Protein 6K9D (pdb70)

Nearest PDB structures (foldseek):
  6k9d-assembly1_A  TM=1.005E+00  e=2.169E-47  Aspergillus fischeri
  6k98-assembly1_A  TM=1.002E+00  e=2.640E-45  Aspergillus fischeri
  4npr-assembly1_A  TM=9.518E-01  e=1.917E-26  Aspergillus niveus
  3vlb-assembly2_D  TM=9.394E-01  e=2.022E-26  Aspergillus aculeatus
  1h0b-assembly2_B  TM=8.494E-01  e=1.684E-17  Rhodothermus marinus

Radius of gyration: 16.16 Å; Cα contacts (8 Å, |Δi|>4): 634; chains: 1; bounding box: 42×35×38 Å

Structure (mmCIF, N/CA/C/O backbone):
data_6K9D
#
_entry.id   6K9D
#
_cell.length_a   88.631
_cell.length_b   88.631
_cell.length_c   123.411
_cell.angle_alpha   90.00
_cell.angle_beta   90.00
_cell.angle_gamma   90.00
#
_symmetry.space_group_name_H-M   'P 43 21 2'
#
loop_
_entity.id
_entity.type
_entity.pdbx_description
1 polymer 'GH12 beta-1, 4-endoglucanase'
2 water water
#
loop_
_atom_site.group_PDB
_atom_site.id
_atom_site.type_symbol
_atom_site.label_atom_id
_atom_site.label_alt_id
_atom_site.label_comp_id
_atom_site.label_asym_id
_atom_site.label_entity_id
_atom_site.label_seq_id
_atom_site.pdbx_PDB_ins_code
_atom_site.Cartn_x
_atom_site.Cartn_y
_atom_site.Cartn_z
_atom_site.occupancy
_atom_site.B_iso_or_equiv
_atom_site.auth_seq_id
_atom_site.auth_comp_id
_atom_site.auth_asym_id
_atom_site.auth_atom_id
_atom_site.pdbx_PDB_model_num
ATOM 1 N N . GLN A 1 1 ? 5.052 20.012 -9.936 1.00 56.87 1 GLN A N 1
ATOM 2 C CA . GLN A 1 1 ? 6.129 20.788 -10.548 1.00 69.44 1 GLN A CA 1
ATOM 3 C C . GLN A 1 1 ? 7.377 20.783 -9.648 1.00 65.29 1 GLN A C 1
ATOM 4 O O . GLN A 1 1 ? 7.294 20.382 -8.462 1.00 34.08 1 GLN A O 1
ATOM 10 N N . THR A 1 2 ? 8.507 21.203 -10.249 1.00 61.71 2 THR A N 1
ATOM 11 C CA . THR A 1 2 ? 9.822 21.350 -9.619 1.00 51.64 2 THR A CA 1
ATOM 12 C C . THR A 1 2 ? 10.225 22.824 -9.636 1.00 53.39 2 THR A C 1
ATOM 13 O O . THR A 1 2 ? 10.340 23.428 -10.707 1.00 45.02 2 THR A O 1
ATOM 17 N N . LEU A 1 3 ? 10.478 23.389 -8.459 1.00 30.22 3 LEU A N 1
ATOM 18 C CA . LEU A 1 3 ? 10.526 24.835 -8.276 1.00 27.76 3 LEU A CA 1
ATOM 19 C C . LEU A 1 3 ? 11.858 25.235 -7.650 1.00 28.19 3 LEU A C 1
ATOM 20 O O . LEU A 1 3 ? 11.950 25.351 -6.427 1.00 24.91 3 LEU A O 1
ATOM 25 N N . CYS A 1 4 ? 12.890 25.465 -8.471 1.00 28.17 4 CYS A N 1
ATOM 26 C CA . CYS A 1 4 ? 14.184 25.862 -7.928 1.00 25.82 4 CYS A CA 1
ATOM 27 C C . CYS A 1 4 ? 14.492 27.341 -8.122 1.00 24.62 4 CYS A C 1
ATOM 28 O O . CYS A 1 4 ? 15.395 27.860 -7.459 1.00 25.74 4 CYS A O 1
ATOM 31 N N . ASP A 1 5 ? 13.765 28.038 -8.981 1.00 25.53 5 ASP A N 1
ATOM 32 C CA . ASP A 1 5 ? 14.060 29.448 -9.181 1.00 24.41 5 ASP A CA 1
ATOM 33 C C . ASP A 1 5 ? 13.533 30.301 -8.022 1.00 24.45 5 ASP A C 1
ATOM 34 O O . ASP A 1 5 ? 12.677 29.874 -7.241 1.00 21.50 5 ASP A O 1
ATOM 39 N N . GLN A 1 6 ? 14.058 31.534 -7.933 1.00 21.69 6 GLN A N 1
ATOM 40 C CA . GLN A 1 6 ? 13.862 32.374 -6.749 1.00 20.87 6 GLN A CA 1
ATOM 41 C C . GLN A 1 6 ? 12.383 32.576 -6.421 1.00 20.44 6 GLN A C 1
ATOM 42 O O . GLN A 1 6 ? 11.989 32.515 -5.246 1.00 21.08 6 GLN A O 1
ATOM 48 N N . TYR A 1 7 ? 11.554 32.843 -7.431 1.00 21.65 7 TYR A N 1
ATOM 49 C CA . TYR A 1 7 ? 10.130 33.092 -7.206 1.00 21.28 7 TYR A CA 1
ATOM 50 C C . TYR A 1 7 ? 9.254 32.082 -7.945 1.00 20.98 7 TYR A C 1
ATOM 51 O O . TYR A 1 7 ? 8.124 32.386 -8.337 1.00 22.49 7 TYR A O 1
ATOM 60 N N . ALA A 1 8 ? 9.742 30.853 -8.094 1.00 22.87 8 ALA A N 1
ATOM 61 C CA . ALA A 1 8 ? 8.983 29.814 -8.773 1.00 22.03 8 ALA A CA 1
ATOM 62 C C . ALA A 1 8 ? 7.708 29.466 -7.999 1.00 23.38 8 ALA A C 1
ATOM 63 O O . ALA A 1 8 ? 7.667 29.508 -6.764 1.00 22.79 8 ALA A O 1
ATOM 65 N N . THR A 1 9 ? 6.664 29.103 -8.741 1.00 22.10 9 THR A N 1
ATOM 66 C CA . THR A 1 9 ? 5.369 28.801 -8.148 1.00 22.41 9 THR A CA 1
ATOM 67 C C . THR A 1 9 ? 4.656 27.737 -8.968 1.00 26.83 9 THR A C 1
ATOM 68 O O . THR A 1 9 ? 4.917 27.569 -10.166 1.00 26.52 9 THR A O 1
ATOM 72 N N . TYR A 1 10 ? 3.768 27.003 -8.296 1.00 23.44 10 TYR A N 1
ATOM 73 C CA . TYR A 1 10 ? 2.849 26.069 -8.936 1.00 25.87 10 TYR A CA 1
ATOM 74 C C . TYR A 1 10 ? 1.495 26.190 -8.258 1.00 28.81 10 TYR A C 1
ATOM 75 O O . TYR A 1 10 ? 1.413 26.150 -7.028 1.00 26.73 10 TYR A O 1
ATOM 84 N N . SER A 1 11 ? 0.431 26.325 -9.046 1.00 28.06 11 SER A N 1
ATOM 85 C CA . SER A 1 11 ? -0.911 26.386 -8.486 1.00 31.04 11 SER A CA 1
ATOM 86 C C . SER A 1 11 ? -1.818 25.397 -9.195 1.00 37.68 11 SER A C 1
ATOM 87 O O . SER A 1 11 ? -1.682 25.154 -10.396 1.00 35.25 11 SER A O 1
ATOM 90 N N . ASN A 1 12 ? -2.748 24.823 -8.434 1.00 39.42 12 ASN A N 1
ATOM 91 C CA . ASN A 1 12 ? -3.777 23.961 -9.017 1.00 44.56 12 ASN A CA 1
ATOM 92 C C . ASN A 1 12 ? -5.035 24.141 -8.169 1.00 47.60 12 ASN A C 1
ATOM 93 O O . ASN A 1 12 ? -5.232 23.441 -7.174 1.00 54.79 12 ASN A O 1
ATOM 98 N N . GLY A 1 13 ? -5.864 25.095 -8.568 1.00 47.50 13 GLY A N 1
ATOM 99 C CA . GLY A 1 13 ? -7.101 25.358 -7.866 1.00 51.82 13 GLY A CA 1
ATOM 100 C C . GLY A 1 13 ? -6.917 26.062 -6.537 1.00 38.82 13 GLY A C 1
ATOM 101 O O . GLY A 1 13 ? -6.440 27.199 -6.478 1.00 47.94 13 GLY A O 1
ATOM 102 N N . ARG A 1 14 ? -7.268 25.358 -5.460 1.00 37.58 14 ARG A N 1
ATOM 103 C CA . ARG A 1 14 ? -7.407 25.956 -4.140 1.00 35.62 14 ARG A CA 1
ATOM 104 C C . ARG A 1 14 ? -6.071 26.272 -3.470 1.00 34.97 14 ARG A C 1
ATOM 105 O O . ARG A 1 14 ? -5.997 27.189 -2.643 1.00 33.41 14 ARG A O 1
ATOM 113 N N . TYR A 1 15 ? -5.029 25.516 -3.780 1.00 26.40 15 TYR A N 1
ATOM 114 C CA . TYR A 1 15 ? -3.738 25.640 -3.121 1.00 23.87 15 TYR A CA 1
ATOM 115 C C . TYR A 1 15 ? -2.672 26.062 -4.122 1.00 26.96 15 TYR A C 1
ATOM 116 O O . TYR A 1 15 ? -2.743 25.729 -5.313 1.00 26.36 15 TYR A O 1
ATOM 125 N N . THR A 1 16 ? -1.683 26.804 -3.622 1.00 20.83 16 THR A N 1
ATOM 126 C CA . THR A 1 16 ? -0.525 27.248 -4.393 1.00 18.94 16 THR A CA 1
ATOM 127 C C . THR A 1 16 ? 0.725 26.944 -3.578 1.00 22.47 16 THR A C 1
ATOM 128 O O . THR A 1 16 ? 0.697 27.053 -2.351 1.00 22.53 16 THR A O 1
ATOM 132 N N . VAL A 1 17 ? 1.815 26.561 -4.251 1.00 20.17 17 VAL A N 1
ATOM 133 C CA . VAL A 1 17 ? 3.102 26.335 -3.592 1.00 19.32 17 VAL A CA 1
ATOM 134 C C . VAL A 1 17 ? 4.134 27.289 -4.194 1.00 21.96 17 VAL A C 1
ATOM 135 O O . VAL A 1 17 ? 4.124 27.550 -5.406 1.00 21.83 17 VAL A O 1
ATOM 139 N N . TYR A 1 18 ? 5.015 27.824 -3.338 1.00 19.21 18 TYR A N 1
ATOM 140 C CA . TYR A 1 18 ? 6.032 28.792 -3.729 1.00 18.93 18 TYR A CA 1
ATOM 141 C C . TYR A 1 18 ? 7.407 28.385 -3.225 1.00 20.52 18 TYR A C 1
ATOM 142 O O . TYR A 1 18 ? 7.537 27.885 -2.102 1.00 19.48 18 TYR A O 1
ATOM 151 N N . ASN A 1 19 ? 8.445 28.651 -4.034 1.00 19.76 19 ASN A N 1
ATOM 152 C CA . ASN A 1 19 ? 9.820 28.542 -3.539 1.00 18.87 19 ASN A CA 1
ATOM 153 C C . ASN A 1 19 ? 10.203 29.778 -2.716 1.00 20.47 19 ASN A C 1
ATOM 154 O O . ASN A 1 19 ? 10.738 29.646 -1.610 1.00 19.91 19 ASN A O 1
ATOM 159 N N . ASN A 1 20 ? 9.931 30.985 -3.237 1.00 19.86 20 ASN A N 1
ATOM 160 C CA . ASN A 1 20 ? 9.907 32.231 -2.454 1.00 18.93 20 ASN A CA 1
ATOM 161 C C . ASN A 1 20 ? 11.228 32.485 -1.718 1.00 17.78 20 ASN A C 1
ATOM 162 O O . ASN A 1 20 ? 11.267 32.668 -0.496 1.00 19.10 20 ASN A O 1
ATOM 167 N N . LEU A 1 21 ? 12.324 32.516 -2.481 1.00 17.82 21 LEU A N 1
ATOM 168 C CA . LEU A 1 21 ? 13.641 32.769 -1.884 1.00 19.56 21 LEU A CA 1
ATOM 169 C C . LEU A 1 21 ? 13.890 34.277 -1.765 1.00 21.18 21 LEU A C 1
ATOM 170 O O . LEU A 1 21 ? 14.844 34.841 -2.316 1.00 21.81 21 LEU A O 1
ATOM 175 N N . TRP A 1 22 ? 13.007 34.939 -1.013 1.00 19.25 22 TRP A N 1
ATOM 176 C CA . TRP A 1 22 ? 13.019 36.401 -0.989 1.00 22.02 22 TRP A CA 1
ATOM 177 C C . TRP A 1 22 ? 14.264 36.978 -0.331 1.00 24.19 22 TRP A C 1
ATOM 178 O O . TRP A 1 22 ? 14.616 38.131 -0.612 1.00 24.12 22 TRP A O 1
ATOM 189 N N . GLY A 1 23 ? 14.921 36.225 0.544 1.00 21.66 23 GLY A N 1
ATOM 190 C CA . GLY A 1 23 ? 16.057 36.740 1.282 1.00 22.05 23 GLY A CA 1
ATOM 191 C C . GLY A 1 23 ? 17.386 36.139 0.856 1.00 19.95 23 GLY A C 1
ATOM 192 O O . GLY A 1 23 ? 18.353 36.176 1.626 1.00 23.57 23 GLY A O 1
ATOM 193 N N . LYS A 1 24 ? 17.456 35.581 -0.350 1.00 21.94 24 LYS A N 1
ATOM 194 C CA . LYS A 1 24 ? 18.673 34.864 -0.735 1.00 23.70 24 LYS A CA 1
ATOM 195 C C . LYS A 1 24 ? 19.882 35.791 -0.791 1.00 26.07 24 LYS A C 1
ATOM 196 O O . LYS A 1 24 ? 21.012 35.347 -0.557 1.00 26.95 24 LYS A O 1
ATOM 202 N N . SER A 1 25 ? 19.666 37.084 -1.043 1.00 24.27 25 SER A N 1
ATOM 203 C CA . SER A 1 25 ? 20.784 38.022 -1.096 1.00 28.82 25 SER A CA 1
ATOM 204 C C . SER A 1 25 ? 21.439 38.251 0.258 1.00 31.02 25 SER A C 1
ATOM 205 O O . SER A 1 25 ? 22.532 38.824 0.304 1.00 30.97 25 SER A O 1
ATOM 208 N N A SER A 1 26 ? 20.804 37.826 1.353 0.64 24.95 26 SER A N 1
ATOM 209 N N B SER A 1 26 ? 20.819 37.832 1.358 0.36 25.05 26 SER A N 1
ATOM 210 C CA A SER A 1 26 ? 21.371 37.986 2.683 0.64 27.44 26 SER A CA 1
ATOM 211 C CA B SER A 1 26 ? 21.413 38.027 2.673 0.36 27.47 26 SER A CA 1
ATOM 212 C C A SER A 1 26 ? 22.474 36.982 2.988 0.64 28.11 26 SER A C 1
ATOM 213 C C B SER A 1 26 ? 22.375 36.911 3.065 0.36 28.19 26 SER A C 1
ATOM 214 O O A SER A 1 26 ? 23.176 37.143 3.992 0.64 30.32 26 SER A O 1
ATOM 215 O O B SER A 1 26 ? 22.876 36.912 4.195 0.36 29.46 26 SER A O 1
ATOM 220 N N . GLY A 1 27 ? 22.640 35.961 2.174 1.00 26.14 27 GLY A N 1
ATOM 221 C CA . GLY A 1 27 ? 23.600 34.912 2.462 1.00 27.31 27 GLY A CA 1
ATOM 222 C C . GLY A 1 27 ? 24.002 34.172 1.207 1.00 27.05 27 GLY A C 1
ATOM 223 O O . GLY A 1 27 ? 24.007 34.740 0.108 1.00 29.01 27 GLY A O 1
ATOM 224 N N . SER A 1 28 ? 24.345 32.893 1.369 1.00 27.36 28 SER A N 1
ATOM 225 C CA . SER A 1 28 ? 24.753 32.022 0.275 1.00 24.92 28 SER A CA 1
ATOM 226 C C . SER A 1 28 ? 24.065 30.681 0.441 1.00 24.12 28 SER A C 1
ATOM 227 O O . SER A 1 28 ? 24.016 30.138 1.547 1.00 24.57 28 SER A O 1
ATOM 230 N N . GLY A 1 29 ? 23.549 30.141 -0.650 1.00 24.80 29 GLY A N 1
ATOM 231 C CA . GLY A 1 29 ? 22.919 28.840 -0.587 1.00 25.07 29 GLY A CA 1
ATOM 232 C C . GLY A 1 29 ? 21.963 28.657 -1.746 1.00 23.60 29 GLY A C 1
ATOM 233 O O . GLY A 1 29 ? 21.981 29.414 -2.721 1.00 25.38 29 GLY A O 1
ATOM 234 N N A SER A 1 30 ? 21.116 27.641 -1.608 0.53 21.50 30 SER A N 1
ATOM 235 N N B SER A 1 30 ? 21.142 27.615 -1.625 0.47 21.53 30 SER A N 1
ATOM 236 C CA A SER A 1 30 ? 20.176 27.305 -2.665 0.53 20.23 30 SER A CA 1
ATOM 237 C CA B SER A 1 30 ? 20.217 27.237 -2.684 0.47 20.25 30 SER A CA 1
ATOM 238 C C A SER A 1 30 ? 19.066 26.451 -2.080 0.53 20.09 30 SER A C 1
ATOM 239 C C B SER A 1 30 ? 19.059 26.469 -2.065 0.47 20.10 30 SER A C 1
ATOM 240 O O A SER A 1 30 ? 19.212 25.853 -1.011 0.53 19.45 30 SER A O 1
ATOM 241 O O B SER A 1 30 ? 19.161 25.956 -0.947 0.47 19.43 30 SER A O 1
ATOM 246 N N . GLN A 1 31 ? 17.959 26.386 -2.812 1.00 19.71 31 GLN A N 1
ATOM 247 C CA . GLN A 1 31 ? 16.753 25.763 -2.288 1.00 17.23 31 GLN A CA 1
ATOM 248 C C . GLN A 1 31 ? 15.816 25.411 -3.431 1.00 17.74 31 GLN A C 1
ATOM 249 O O . GLN A 1 31 ? 15.640 26.202 -4.363 1.00 20.47 31 GLN A O 1
ATOM 255 N N . CYS A 1 32 ? 15.231 24.208 -3.357 1.00 18.53 32 CYS A N 1
ATOM 256 C CA . CYS A 1 32 ? 14.302 23.699 -4.358 1.00 20.21 32 CYS A CA 1
ATOM 257 C C . CYS A 1 32 ? 13.050 23.199 -3.661 1.00 20.73 32 CYS A C 1
ATOM 258 O O . CYS A 1 32 ? 13.137 22.526 -2.630 1.00 20.77 32 CYS A O 1
ATOM 261 N N . THR A 1 33 ? 11.895 23.501 -4.240 1.00 19.36 33 THR A N 1
ATOM 262 C CA . THR A 1 33 ? 10.614 23.100 -3.676 1.00 20.37 33 THR A CA 1
ATOM 263 C C . THR A 1 33 ? 9.888 22.203 -4.679 1.00 21.71 33 THR A C 1
ATOM 264 O O . THR A 1 33 ? 10.087 22.318 -5.892 1.00 22.47 33 THR A O 1
ATOM 268 N N . TYR A 1 34 ? 9.092 21.267 -4.158 1.00 20.66 34 TYR A N 1
ATOM 269 C CA . TYR A 1 34 ? 8.447 20.220 -4.941 1.00 20.89 34 TYR A CA 1
ATOM 270 C C . TYR A 1 34 ? 7.007 20.042 -4.485 1.00 21.74 34 TYR A C 1
ATOM 271 O O . TYR A 1 34 ? 6.740 20.002 -3.283 1.00 21.70 34 TYR A O 1
ATOM 280 N N . VAL A 1 35 ? 6.086 19.894 -5.436 1.00 23.39 35 VAL A N 1
ATOM 281 C CA . VAL A 1 35 ? 4.698 19.557 -5.125 1.00 21.10 35 VAL A CA 1
ATOM 282 C C . VAL A 1 35 ? 4.526 18.053 -5.269 1.00 28.16 35 VAL A C 1
ATOM 283 O O . VAL A 1 35 ? 4.831 17.482 -6.323 1.00 28.60 35 VAL A O 1
ATOM 287 N N . ASP A 1 36 ? 4.046 17.404 -4.214 1.00 23.85 36 ASP A N 1
ATOM 288 C CA . ASP A 1 36 ? 3.874 15.957 -4.226 1.00 24.92 36 ASP A CA 1
ATOM 289 C C . ASP A 1 36 ? 2.462 15.534 -4.600 1.00 33.34 36 ASP A C 1
ATOM 290 O O . ASP A 1 36 ? 2.286 14.566 -5.346 1.00 34.01 36 ASP A O 1
ATOM 295 N N . SER A 1 37 ? 1.455 16.248 -4.112 1.00 28.64 37 SER A N 1
ATOM 296 C CA . SER A 1 37 ? 0.074 15.990 -4.481 1.00 28.90 37 SER A CA 1
ATOM 297 C C . SER A 1 37 ? -0.731 17.224 -4.122 1.00 29.76 37 SER A C 1
ATOM 298 O O . SER A 1 37 ? -0.404 17.947 -3.175 1.00 27.59 37 SER A O 1
ATOM 301 N N . ILE A 1 38 ? -1.777 17.472 -4.894 1.00 28.00 38 ILE A N 1
ATOM 302 C CA . ILE A 1 38 ? -2.551 18.686 -4.710 1.00 26.98 38 ILE A CA 1
ATOM 303 C C . ILE A 1 38 ? -3.978 18.397 -5.143 1.00 36.46 38 ILE A C 1
ATOM 304 O O . ILE A 1 38 ? -4.210 17.769 -6.181 1.00 35.12 38 ILE A O 1
ATOM 309 N N . SER A 1 39 ? -4.931 18.791 -4.313 1.00 31.74 39 SER A N 1
ATOM 310 C CA . SER A 1 39 ? -6.337 18.586 -4.626 1.00 39.04 39 SER A CA 1
ATOM 311 C C . SER A 1 39 ? -7.146 19.609 -3.846 1.00 45.02 39 SER A C 1
ATOM 312 O O . SER A 1 39 ? -6.599 20.467 -3.147 1.00 34.46 39 SER A O 1
ATOM 315 N N . ASN A 1 40 ? -8.464 19.518 -3.974 1.00 44.60 40 ASN A N 1
ATOM 316 C CA . ASN A 1 40 ? -9.312 20.416 -3.210 1.00 43.03 40 ASN A CA 1
ATOM 317 C C . ASN A 1 40 ? -9.256 20.123 -1.716 1.00 35.54 40 ASN A C 1
ATOM 318 O O . ASN A 1 40 ? -9.534 21.019 -0.913 1.00 39.45 40 ASN A O 1
ATOM 323 N N . SER A 1 41 ? -8.890 18.902 -1.325 1.00 33.88 41 SER A N 1
ATOM 324 C CA . SER A 1 41 ? -8.872 18.497 0.074 1.00 39.81 41 SER A CA 1
ATOM 325 C C . SER A 1 41 ? -7.556 18.791 0.791 1.00 45.57 41 SER A C 1
ATOM 326 O O . SER A 1 41 ? -7.477 18.580 2.003 1.00 47.01 41 SER A O 1
ATOM 329 N N . GLY A 1 42 ? -6.526 19.248 0.096 1.00 32.68 42 GLY A N 1
ATOM 330 C CA . GLY A 1 42 ? -5.261 19.499 0.759 1.00 28.42 42 GLY A CA 1
ATOM 331 C C . GLY A 1 42 ? -4.108 19.448 -0.221 1.00 31.12 42 GLY A C 1
ATOM 332 O O . GLY A 1 42 ? -4.271 19.145 -1.402 1.00 30.05 42 GLY A O 1
ATOM 333 N N . VAL A 1 43 ? -2.926 19.758 0.300 1.00 23.64 43 VAL A N 1
ATOM 334 C CA . VAL A 1 43 ? -1.721 19.794 -0.519 1.00 22.24 43 VAL A CA 1
ATOM 335 C C . VAL A 1 43 ? -0.589 19.131 0.250 1.00 23.53 43 VAL A C 1
ATOM 336 O O . VAL A 1 43 ? -0.504 19.243 1.481 1.00 23.34 43 VAL A O 1
ATOM 340 N N . ALA A 1 44 ? 0.257 18.407 -0.478 1.00 22.58 44 ALA A N 1
ATOM 341 C CA . ALA A 1 44 ? 1.460 17.785 0.054 1.00 20.51 44 ALA A CA 1
ATOM 342 C C . ALA A 1 44 ? 2.642 18.278 -0.770 1.00 22.41 44 ALA A C 1
ATOM 343 O O . ALA A 1 44 ? 2.569 18.313 -2.003 1.00 23.29 44 ALA A O 1
ATOM 345 N N . TRP A 1 45 ? 3.717 18.671 -0.094 1.00 21.26 45 TRP A N 1
ATOM 346 C CA . TRP A 1 45 ? 4.844 19.287 -0.779 1.00 20.75 45 TRP A CA 1
ATOM 347 C C . TRP A 1 45 ? 6.078 19.131 0.095 1.00 20.85 45 TRP A C 1
ATOM 348 O O . TRP A 1 45 ? 5.987 18.745 1.261 1.00 20.84 45 TRP A O 1
ATOM 359 N N . HIS A 1 46 ? 7.245 19.413 -0.484 1.00 20.39 46 HIS A N 1
ATOM 360 C CA . HIS A 1 46 ? 8.457 19.423 0.325 1.00 19.04 46 HIS A CA 1
ATOM 361 C C . HIS A 1 46 ? 9.447 20.430 -0.245 1.00 18.83 46 HIS A C 1
ATOM 362 O O . HIS A 1 46 ? 9.341 20.852 -1.398 1.00 21.32 46 HIS A O 1
ATOM 369 N N . THR A 1 47 ? 10.393 20.853 0.598 1.00 17.74 47 THR A N 1
ATOM 370 C CA . THR A 1 47 ? 11.419 21.790 0.162 1.00 19.61 47 THR A CA 1
ATOM 371 C C . THR A 1 47 ? 12.756 21.401 0.784 1.00 18.76 47 THR A C 1
ATOM 372 O O . THR A 1 47 ? 12.807 20.954 1.932 1.00 19.76 47 THR A O 1
ATOM 376 N N . THR A 1 48 ? 13.833 21.574 0.019 1.00 18.78 48 THR A N 1
ATOM 377 C CA . THR A 1 48 ? 15.178 21.173 0.422 1.00 18.41 48 THR A CA 1
ATOM 378 C C . THR A 1 48 ? 16.106 22.371 0.299 1.00 17.18 48 THR A C 1
ATOM 379 O O . THR A 1 48 ? 16.074 23.065 -0.724 1.00 19.17 48 THR A O 1
ATOM 383 N N . TRP A 1 49 ? 16.927 22.623 1.323 1.00 18.56 49 TRP A N 1
ATOM 384 C CA . TRP A 1 49 ? 17.736 23.837 1.308 1.00 17.92 49 TRP A CA 1
ATOM 385 C C . TRP A 1 49 ? 19.065 23.664 2.029 1.00 18.36 49 TRP A C 1
ATOM 386 O O . TRP A 1 49 ? 19.217 22.813 2.907 1.00 18.75 49 TRP A O 1
ATOM 397 N N . THR A 1 50 ? 20.027 24.491 1.621 1.00 18.84 50 THR A N 1
ATOM 398 C CA A THR A 1 50 ? 21.252 24.738 2.370 0.61 21.26 50 THR A CA 1
ATOM 399 C CA B THR A 1 50 ? 21.263 24.742 2.356 0.39 21.27 50 THR A CA 1
ATOM 400 C C . THR A 1 50 ? 21.491 26.241 2.361 1.00 20.37 50 THR A C 1
ATOM 401 O O . THR A 1 50 ? 21.450 26.867 1.298 1.00 21.37 50 THR A O 1
ATOM 408 N N . TRP A 1 51 ? 21.742 26.815 3.538 1.00 20.64 51 TRP A N 1
ATOM 409 C CA . TRP A 1 51 ? 21.967 28.250 3.644 1.00 20.59 51 TRP A CA 1
ATOM 410 C C . TRP A 1 51 ? 23.105 28.546 4.614 1.00 21.31 51 TRP A C 1
ATOM 411 O O . TRP A 1 51 ? 23.290 27.850 5.619 1.00 22.09 51 TRP A O 1
ATOM 422 N N . SER A 1 52 ? 23.859 29.602 4.307 1.00 23.03 52 SER A N 1
ATOM 423 C CA A SER A 1 52 ? 24.905 30.081 5.201 0.55 22.86 52 SER A CA 1
ATOM 424 C CA B SER A 1 52 ? 24.941 30.078 5.162 0.45 22.92 52 SER A CA 1
ATOM 425 C C . SER A 1 52 ? 24.981 31.598 5.107 1.00 22.83 52 SER A C 1
ATOM 426 O O . SER A 1 52 ? 24.424 32.216 4.197 1.00 24.30 52 SER A O 1
ATOM 431 N N . GLY A 1 53 ? 25.666 32.197 6.081 1.00 24.53 53 GLY A N 1
ATOM 432 C CA . GLY A 1 53 ? 25.830 33.637 6.121 1.00 27.92 53 GLY A CA 1
ATOM 433 C C . GLY A 1 53 ? 24.598 34.362 6.638 1.00 27.13 53 GLY A C 1
ATOM 434 O O . GLY A 1 53 ? 23.540 33.774 6.878 1.00 26.85 53 GLY A O 1
ATOM 435 N N . GLY A 1 54 ? 24.747 35.683 6.802 1.00 28.63 54 GLY A N 1
ATOM 436 C CA . GLY A 1 54 ? 23.683 36.534 7.315 1.00 29.02 54 GLY A CA 1
ATOM 437 C C . GLY A 1 54 ? 22.898 35.861 8.423 1.00 29.25 54 GLY A C 1
ATOM 438 O O . GLY A 1 54 ? 21.691 35.638 8.287 1.00 27.55 54 GLY A O 1
ATOM 439 N N . ASP A 1 55 ? 23.588 35.534 9.521 1.00 26.87 55 ASP A N 1
ATOM 440 C CA . ASP A 1 55 ? 23.104 34.527 10.463 1.00 27.93 55 ASP A CA 1
ATOM 441 C C . ASP A 1 55 ? 21.722 34.835 11.030 1.00 25.85 55 ASP A C 1
ATOM 442 O O . ASP A 1 55 ? 20.967 33.903 11.329 1.00 27.97 55 ASP A O 1
ATOM 447 N N . ASN A 1 56 ? 21.375 36.110 11.216 1.00 26.81 56 ASN A N 1
ATOM 448 C CA . ASN A 1 56 ? 20.098 36.466 11.829 1.00 28.91 56 ASN A CA 1
ATOM 449 C C . ASN A 1 56 ? 19.060 36.932 10.811 1.00 25.05 56 ASN A C 1
ATOM 450 O O . ASN A 1 56 ? 18.050 37.531 11.196 1.00 27.71 56 ASN A O 1
ATOM 455 N N A GLN A 1 57 ? 19.273 36.657 9.524 0.49 23.71 57 GLN A N 1
ATOM 456 N N B GLN A 1 57 ? 19.295 36.674 9.531 0.51 23.70 57 GLN A N 1
ATOM 457 C CA A GLN A 1 57 ? 18.370 37.083 8.459 0.49 24.81 57 GLN A CA 1
ATOM 458 C CA B GLN A 1 57 ? 18.385 37.047 8.460 0.51 24.83 57 GLN A CA 1
ATOM 459 C C A GLN A 1 57 ? 17.728 35.873 7.790 0.49 23.32 57 GLN A C 1
ATOM 460 C C B GLN A 1 57 ? 17.707 35.797 7.918 0.51 23.20 57 GLN A C 1
ATOM 461 O O A GLN A 1 57 ? 18.432 3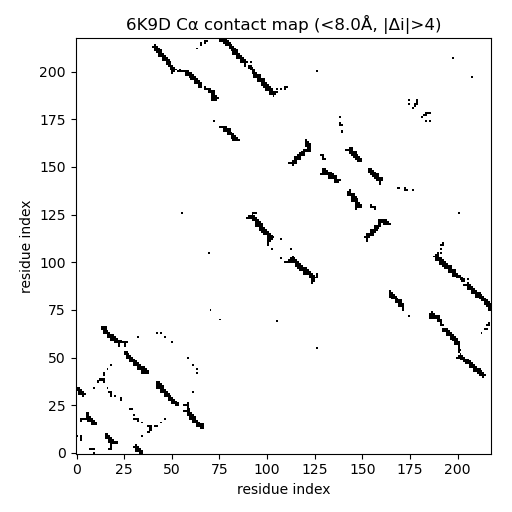4.960 7.345 0.49 24.02 57 GLN A O 1
ATOM 462 O O B GLN A 1 57 ? 18.358 34.767 7.723 0.51 24.19 57 GLN A O 1
ATOM 473 N N . VAL A 1 58 ? 16.395 35.889 7.690 1.00 21.55 58 VAL A N 1
ATOM 474 C CA . VAL A 1 58 ? 15.679 34.808 7.018 1.00 21.45 58 VAL A CA 1
ATOM 475 C C . VAL A 1 58 ? 16.054 34.793 5.541 1.00 20.97 58 VAL A C 1
ATOM 476 O O . VAL A 1 58 ? 16.089 35.837 4.881 1.00 23.04 58 VAL A O 1
ATOM 480 N N . LYS A 1 59 ? 16.311 33.603 5.000 1.00 20.06 59 LYS A N 1
ATOM 481 C CA . LYS A 1 59 ? 16.727 33.499 3.603 1.00 19.77 59 LYS A CA 1
ATOM 482 C C . LYS A 1 59 ? 15.568 33.284 2.637 1.00 19.65 59 LYS A C 1
ATOM 483 O O . LYS A 1 59 ? 15.685 33.621 1.453 1.00 19.95 59 LYS A O 1
ATOM 489 N N . SER A 1 60 ? 14.459 32.720 3.111 1.00 19.03 60 SER A N 1
ATOM 490 C CA . SER A 1 60 ? 13.392 32.288 2.221 1.00 17.60 60 SER A CA 1
ATOM 491 C C . SER A 1 60 ? 12.182 31.951 3.069 1.00 17.89 60 SER A C 1
ATOM 492 O O . SER A 1 60 ? 12.284 31.806 4.290 1.00 18.58 60 SER A O 1
ATOM 495 N N . TYR A 1 61 ? 11.045 31.744 2.388 1.00 17.99 61 TYR A N 1
ATOM 496 C CA . TYR A 1 61 ? 9.869 31.185 3.043 1.00 17.46 61 TYR A CA 1
ATOM 497 C C . TYR A 1 61 ? 9.101 30.393 1.986 1.00 17.46 61 TYR A C 1
ATOM 498 O O . TYR A 1 61 ? 8.039 30.787 1.492 1.00 18.66 61 TYR A O 1
ATOM 507 N N . ALA A 1 62 ? 9.662 29.246 1.602 1.00 18.16 62 ALA A N 1
ATOM 508 C CA . ALA A 1 62 ? 8.916 28.311 0.773 1.00 17.13 62 ALA A CA 1
ATOM 509 C C . ALA A 1 62 ? 7.658 27.897 1.529 1.00 17.07 62 ALA A C 1
ATOM 510 O O . ALA A 1 62 ? 7.692 27.694 2.747 1.00 18.35 62 ALA A O 1
ATOM 512 N N . ASN A 1 63 ? 6.529 27.828 0.818 1.00 17.55 63 ASN A N 1
ATOM 513 C CA . ASN A 1 63 ? 5.261 27.710 1.522 1.00 15.74 63 ASN A CA 1
ATOM 514 C C . ASN A 1 63 ? 4.167 27.192 0.605 1.00 18.70 63 ASN A C 1
ATOM 515 O O . ASN A 1 63 ? 4.252 27.289 -0.627 1.00 19.73 63 ASN A O 1
ATOM 520 N N . SER A 1 64 ? 3.117 26.675 1.238 1.00 17.98 64 SER A N 1
ATOM 521 C CA . SER A 1 64 ? 1.842 26.481 0.576 1.00 19.94 64 SER A CA 1
ATOM 522 C C . SER A 1 64 ? 0.879 27.563 1.043 1.00 19.53 64 SER A C 1
ATOM 523 O O . SER A 1 64 ? 0.949 28.035 2.185 1.00 19.61 64 SER A O 1
ATOM 526 N N . GLN A 1 65 ? -0.030 27.943 0.161 1.00 20.01 65 GLN A N 1
ATOM 527 C CA . GLN A 1 65 ? -0.947 29.049 0.387 1.00 17.94 65 GLN A CA 1
ATOM 528 C C . GLN A 1 65 ? -2.348 28.596 0.011 1.00 23.30 65 GLN A C 1
ATOM 529 O O . GLN A 1 65 ? -2.517 27.852 -0.959 1.00 22.49 65 GLN A O 1
ATOM 535 N N . VAL A 1 66 ? -3.349 29.040 0.762 1.00 23.00 66 VAL A N 1
ATOM 536 C CA . VAL A 1 66 ? -4.736 28.693 0.463 1.00 24.23 66 VAL A CA 1
ATOM 537 C C . VAL A 1 66 ? -5.429 29.906 -0.14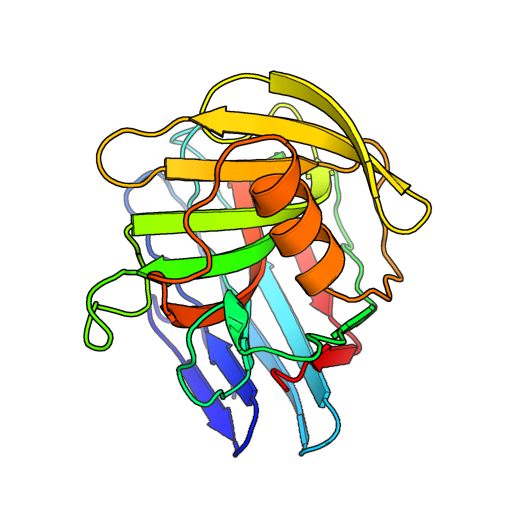5 1.00 22.79 66 VAL A C 1
ATOM 538 O O . VAL A 1 66 ? -5.201 31.048 0.275 1.00 23.91 66 VAL A O 1
ATOM 542 N N . SER A 1 67 ? -6.249 29.663 -1.164 1.00 25.19 67 SER A N 1
ATOM 543 C CA . SER A 1 67 ? -7.043 30.734 -1.743 1.00 29.25 67 SER A CA 1
ATOM 544 C C . SER A 1 67 ? -8.128 31.156 -0.755 1.00 26.52 67 SER A C 1
ATOM 545 O O . SER A 1 67 ? -8.646 30.345 0.014 1.00 30.90 67 SER A O 1
ATOM 548 N N . LEU A 1 68 ? -8.448 32.444 -0.747 1.00 28.88 68 LEU A N 1
ATOM 549 C CA . LEU A 1 68 ? -9.423 32.931 0.216 1.00 30.60 68 LEU A CA 1
ATOM 550 C C . LEU A 1 68 ? -10.169 34.124 -0.363 1.00 35.36 68 LEU A C 1
ATOM 551 O O . LEU A 1 68 ? -9.687 34.812 -1.265 1.00 34.11 68 LEU A O 1
ATOM 556 N N . THR A 1 69 ? -11.359 34.358 0.177 1.00 32.68 69 THR A N 1
ATOM 557 C CA . THR A 1 69 ? -12.069 35.608 -0.038 1.00 36.22 69 THR A CA 1
ATOM 558 C C . THR A 1 69 ? -11.661 36.580 1.057 1.00 33.41 69 THR A C 1
ATOM 559 O O . THR A 1 69 ? -11.748 36.250 2.244 1.00 35.76 69 THR A O 1
ATOM 563 N N . LYS A 1 70 ? -11.201 37.765 0.658 1.00 33.03 70 LYS A N 1
ATOM 564 C CA A LYS A 1 70 ? -10.738 38.760 1.618 0.35 33.68 70 LYS A CA 1
ATOM 565 C CA B LYS A 1 70 ? -10.737 38.752 1.623 0.65 33.65 70 LYS A CA 1
ATOM 566 C C . LYS A 1 70 ? -11.923 39.308 2.406 1.00 37.60 70 LYS A C 1
ATOM 567 O O . LYS A 1 70 ? -12.852 39.879 1.824 1.00 38.71 70 LYS A O 1
ATOM 578 N N . LYS A 1 71 ? -11.894 39.119 3.728 1.00 34.67 71 LYS A N 1
ATOM 579 C CA . LYS A 1 71 ? -12.961 39.510 4.641 1.00 33.22 71 LYS A CA 1
ATOM 580 C C . LYS A 1 71 ? -12.363 40.223 5.844 1.00 37.58 71 LYS A C 1
ATOM 581 O O . LYS A 1 71 ? -11.202 39.998 6.200 1.00 29.54 71 LYS A O 1
ATOM 587 N N . LEU A 1 72 ? -13.164 41.074 6.483 1.00 34.31 72 LEU A N 1
ATOM 588 C CA . LEU A 1 72 ? -12.761 41.622 7.770 1.00 31.73 72 LEU A CA 1
ATOM 589 C C . LEU A 1 72 ? -12.583 40.492 8.777 1.00 24.94 72 LEU A C 1
ATOM 590 O O . LEU A 1 72 ? -13.355 39.530 8.794 1.00 29.33 72 LEU A O 1
ATOM 595 N N . VAL A 1 73 ? -11.552 40.604 9.620 1.00 26.24 73 VAL A N 1
ATOM 596 C CA . VAL A 1 73 ? -11.314 39.551 10.606 1.00 27.02 73 VAL A CA 1
ATOM 597 C C . VAL A 1 73 ? -12.525 39.396 11.521 1.00 28.13 73 VAL A C 1
ATOM 598 O O . VAL A 1 73 ? -12.873 38.280 11.928 1.00 28.03 73 VAL A O 1
ATOM 602 N N . SER A 1 74 ? -13.203 40.503 11.829 1.00 29.90 74 SER A N 1
ATOM 603 C CA . SER A 1 74 ? -14.413 40.468 12.641 1.00 31.67 74 SER A CA 1
ATOM 604 C C . SER A 1 74 ? -15.564 39.726 11.972 1.00 35.13 74 SER A C 1
ATOM 605 O O . SER A 1 74 ? -16.539 39.395 12.654 1.00 36.32 74 SER A O 1
ATOM 608 N N . GLN A 1 75 ? -15.488 39.461 10.669 1.00 30.71 75 GLN A N 1
ATOM 609 C CA . GLN A 1 75 ? -16.544 38.746 9.962 1.00 33.90 75 GLN A CA 1
ATOM 610 C C . GLN A 1 75 ? -16.196 37.299 9.637 1.00 36.57 75 GLN A C 1
ATOM 611 O O . GLN A 1 75 ? -17.034 36.594 9.068 1.00 36.62 75 GLN A O 1
ATOM 617 N N . ILE A 1 76 ? -15.003 36.827 9.990 1.00 28.90 76 ILE A N 1
ATOM 618 C CA . ILE A 1 76 ? -14.618 35.449 9.691 1.00 29.44 76 ILE A CA 1
ATOM 619 C C . ILE A 1 76 ? -15.159 34.526 10.778 1.00 29.46 76 ILE A C 1
ATOM 620 O O . ILE A 1 76 ? -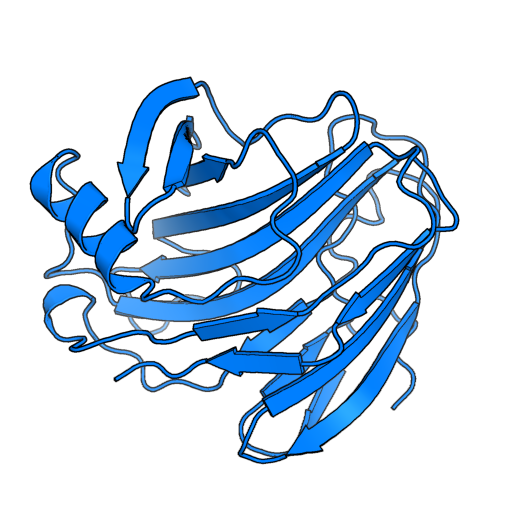14.962 34.770 11.974 1.00 32.07 76 ILE A O 1
ATOM 625 N N . SER A 1 77 ? -15.833 33.451 10.362 1.00 30.19 77 SER A N 1
ATOM 626 C CA . SER A 1 77 ? -16.438 32.526 11.317 1.00 32.95 77 SER A CA 1
ATOM 627 C C . SER A 1 77 ? -15.427 31.525 11.866 1.00 33.06 77 SER A C 1
ATOM 628 O O . SER A 1 77 ? -15.453 31.197 13.058 1.00 32.98 77 SER A O 1
ATOM 631 N N . SER A 1 78 ? -14.544 31.015 11.014 1.00 29.75 78 SER A N 1
ATOM 632 C CA . SER A 1 78 ? -13.547 30.053 11.454 1.00 27.99 78 SER A CA 1
ATOM 633 C C . SER A 1 78 ? -12.441 29.990 10.412 1.00 25.63 78 SER A C 1
ATOM 634 O O . SER A 1 78 ? -12.665 30.286 9.235 1.00 26.98 78 SER A O 1
ATOM 637 N N . ILE A 1 79 ? -11.245 29.627 10.870 1.00 23.36 79 ILE A N 1
ATOM 638 C CA . ILE A 1 79 ? -10.115 29.344 9.983 1.00 23.81 79 ILE A CA 1
ATOM 639 C C . ILE A 1 79 ? -9.564 27.988 10.407 1.00 22.81 79 ILE A C 1
ATOM 640 O O . ILE A 1 79 ? -8.515 27.909 11.073 1.00 23.37 79 ILE A O 1
ATOM 645 N N . PRO A 1 80 ? -10.255 26.900 10.090 1.00 24.16 80 PRO A N 1
ATOM 646 C CA . PRO A 1 80 ? -9.741 25.576 10.445 1.00 22.66 80 PRO A CA 1
ATOM 647 C C . PRO A 1 80 ? -8.514 25.234 9.614 1.00 22.76 80 PRO A C 1
ATOM 648 O O . PRO A 1 80 ? -8.434 25.561 8.427 1.00 24.96 80 PRO A O 1
ATOM 652 N N . THR A 1 81 ? -7.548 24.587 10.256 1.00 21.63 81 THR A N 1
ATOM 653 C CA . THR A 1 81 ? -6.348 24.158 9.558 1.00 22.67 81 THR A CA 1
ATOM 654 C C . THR A 1 81 ? -5.808 22.910 10.234 1.00 23.86 81 THR A C 1
ATOM 655 O O . THR A 1 81 ? -5.956 22.725 11.449 1.00 26.66 81 THR A O 1
ATOM 659 N N . THR A 1 82 ? -5.236 22.023 9.428 1.00 22.36 82 THR A N 1
ATOM 660 C CA . THR A 1 82 ? -4.521 20.863 9.942 1.00 22.65 82 THR A CA 1
ATOM 661 C C . THR A 1 82 ? -3.247 20.705 9.137 1.00 21.94 82 THR A C 1
ATOM 662 O O . THR A 1 82 ? -3.206 21.037 7.948 1.00 24.25 82 THR A O 1
ATOM 666 N N . VAL A 1 83 ? -2.205 20.204 9.786 1.00 20.22 83 VAL A N 1
ATOM 667 C CA . VAL A 1 83 ? -0.947 19.983 9.080 1.00 20.91 83 VAL A CA 1
ATOM 668 C C . VAL A 1 83 ? -0.214 18.817 9.722 1.00 23.96 83 VAL A C 1
ATOM 669 O O . VAL A 1 83 ? -0.253 18.618 10.941 1.00 22.82 83 VAL A O 1
ATOM 673 N N . GLN A 1 84 ? 0.439 18.029 8.874 1.00 21.32 84 GLN A N 1
ATOM 674 C CA . GLN A 1 84 ? 1.374 17.006 9.294 1.00 22.61 84 GLN A CA 1
ATOM 675 C C . GLN A 1 84 ? 2.672 17.238 8.527 1.00 18.58 84 GLN A C 1
ATOM 676 O O . GLN A 1 84 ? 2.658 17.315 7.294 1.00 22.36 84 GLN A O 1
ATOM 682 N N . TRP A 1 85 ? 3.787 17.358 9.248 1.00 21.15 85 TRP A N 1
ATOM 683 C CA . TRP A 1 85 ? 5.059 17.667 8.609 1.00 20.69 85 TRP A CA 1
ATOM 684 C C . TRP A 1 85 ? 6.194 16.995 9.370 1.00 23.41 85 TRP A C 1
ATOM 685 O O . TRP A 1 85 ? 6.025 16.520 10.501 1.00 22.51 85 TRP A O 1
ATOM 696 N N . SER A 1 86 ? 7.369 16.977 8.742 1.00 21.50 86 SER A N 1
ATOM 697 C CA . SER A 1 86 ? 8.568 16.504 9.417 1.00 22.65 86 SER A CA 1
ATOM 698 C C . SER A 1 86 ? 9.789 17.110 8.745 1.00 22.98 86 SER A C 1
ATOM 699 O O . SER A 1 86 ? 9.744 17.487 7.572 1.00 22.83 86 SER A O 1
ATOM 702 N N . TYR A 1 87 ? 10.863 17.236 9.520 1.00 20.44 87 TYR A N 1
ATOM 703 C CA . TYR A 1 87 ? 12.187 17.588 9.018 1.00 21.26 87 TYR A CA 1
ATOM 704 C C . TYR A 1 87 ? 13.108 16.386 9.167 1.00 25.63 87 TYR A C 1
ATOM 705 O O . TYR A 1 87 ? 13.080 15.708 10.198 1.00 26.91 87 TYR A O 1
ATOM 714 N N . ASP A 1 88 ? 13.946 16.137 8.153 1.00 22.75 88 ASP A N 1
ATOM 715 C CA . ASP A 1 88 ? 14.897 15.033 8.280 1.00 25.45 88 ASP A CA 1
ATOM 716 C C . ASP A 1 88 ? 16.131 15.446 9.073 1.00 27.18 88 ASP A C 1
ATOM 717 O O . ASP A 1 88 ? 16.629 14.671 9.894 1.00 34.92 88 ASP A O 1
ATOM 722 N N . ASN A 1 89 ? 16.616 16.664 8.871 1.00 25.03 89 ASN A N 1
ATOM 723 C CA . ASN A 1 89 ? 17.786 17.204 9.556 1.00 23.48 89 ASN A CA 1
ATOM 724 C C . ASN A 1 89 ? 17.306 18.377 10.402 1.00 28.38 89 ASN A C 1
ATOM 725 O O . ASN A 1 89 ? 16.844 19.384 9.859 1.00 27.15 89 ASN A O 1
ATOM 730 N N . THR A 1 90 ? 17.384 18.252 11.728 1.00 24.52 90 THR A N 1
ATOM 731 C CA . THR A 1 90 ? 16.970 19.338 12.610 1.00 25.17 90 THR A CA 1
ATOM 732 C C . THR A 1 90 ? 18.148 20.023 13.288 1.00 27.49 90 THR A C 1
ATOM 733 O O . THR A 1 90 ? 17.948 20.834 14.202 1.00 28.17 90 THR A O 1
ATOM 737 N N . ASN A 1 91 ? 19.371 19.735 12.857 1.00 25.64 91 ASN A N 1
ATOM 738 C CA . ASN A 1 91 ? 20.550 20.433 13.367 1.00 26.06 91 ASN A CA 1
ATOM 739 C C . ASN A 1 91 ? 20.788 21.722 12.575 1.00 26.20 91 ASN A C 1
ATOM 740 O O . ASN A 1 91 ? 21.818 21.926 11.927 1.00 27.27 91 ASN A O 1
ATOM 745 N N . THR A 1 92 ? 19.793 22.609 12.638 1.00 26.29 92 THR A N 1
ATOM 746 C CA . THR A 1 92 ? 19.731 23.780 11.779 1.00 23.97 92 THR A CA 1
ATOM 747 C C . THR A 1 92 ? 19.323 24.983 12.616 1.00 22.52 92 THR A C 1
ATOM 748 O O . THR A 1 92 ? 19.024 24.870 13.810 1.00 23.40 92 THR A O 1
ATOM 752 N N . ARG A 1 93 ? 19.295 26.145 11.976 1.00 20.97 93 ARG A N 1
ATOM 753 C CA . ARG A 1 93 ? 18.737 27.362 12.561 1.00 20.07 93 ARG A CA 1
ATOM 754 C C . ARG A 1 93 ? 17.585 27.773 11.645 1.00 21.42 93 ARG A C 1
ATOM 755 O O . ARG A 1 93 ? 17.811 28.299 10.550 1.00 21.34 93 ARG A O 1
ATOM 763 N N . ALA A 1 94 ? 16.357 27.497 12.077 1.00 20.40 94 ALA A N 1
ATOM 764 C CA . ALA A 1 94 ? 15.196 27.606 11.196 1.00 18.19 94 ALA A CA 1
ATOM 765 C C . ALA A 1 94 ? 13.926 27.544 12.031 1.00 21.08 94 ALA A C 1
ATOM 766 O O . ALA A 1 94 ? 13.940 27.116 13.189 1.00 22.25 94 ALA A O 1
ATOM 768 N N . ASP A 1 95 ? 12.812 27.931 11.417 1.00 19.49 95 ASP A N 1
ATOM 769 C CA . ASP A 1 95 ? 11.516 27.712 12.035 1.00 18.62 95 ASP A CA 1
ATOM 770 C C . ASP A 1 95 ? 10.559 27.079 11.035 1.00 19.19 95 ASP A C 1
ATOM 771 O O . ASP A 1 95 ? 10.797 27.080 9.823 1.00 21.55 95 ASP A O 1
ATOM 776 N N . VAL A 1 96 ? 9.467 26.536 11.564 1.00 18.11 96 VAL A N 1
ATOM 777 C CA . VAL A 1 96 ? 8.325 26.076 10.784 1.00 19.18 96 VAL A CA 1
ATOM 778 C C . VAL A 1 96 ? 7.130 26.888 11.264 1.00 19.51 96 VAL A C 1
ATOM 779 O O . VAL A 1 96 ? 6.873 26.940 12.474 1.00 19.03 96 VAL A O 1
ATOM 783 N N . ALA A 1 97 ? 6.411 27.530 10.338 1.00 19.27 97 ALA A N 1
ATOM 784 C CA . ALA A 1 97 ? 5.464 28.549 10.777 1.00 19.12 97 ALA A CA 1
ATOM 785 C C . ALA A 1 97 ? 4.334 28.783 9.788 1.00 18.26 97 ALA A C 1
ATOM 786 O O . ALA A 1 97 ? 4.543 28.785 8.564 1.00 19.53 97 ALA A O 1
ATOM 788 N N . TYR A 1 98 ? 3.148 29.041 10.343 1.00 18.36 98 TYR A N 1
ATOM 789 C CA . TYR A 1 98 ? 2.094 29.743 9.620 1.00 18.22 98 TYR A CA 1
ATOM 790 C C . TYR A 1 98 ? 2.428 31.223 9.531 1.00 18.75 98 TYR A C 1
ATOM 791 O O . TYR A 1 98 ? 3.011 31.798 10.449 1.00 20.08 98 TYR A O 1
ATOM 800 N N . ASP A 1 99 ? 1.989 31.847 8.441 1.00 18.04 99 ASP A N 1
ATOM 801 C CA . ASP A 1 99 ? 2.151 33.281 8.211 1.00 19.93 99 ASP A CA 1
ATOM 802 C C . ASP A 1 99 ? 0.841 33.829 7.662 1.00 21.43 99 ASP A C 1
ATOM 803 O O . ASP A 1 99 ? 0.338 33.327 6.645 1.00 20.05 99 ASP A O 1
ATOM 808 N N . LEU A 1 100 ? 0.271 34.837 8.336 1.00 21.26 100 LEU A N 1
ATOM 809 C CA . LEU A 1 100 ? -0.961 35.477 7.875 1.00 21.57 100 LEU A CA 1
ATOM 810 C C . LEU A 1 100 ? -0.771 36.986 7.878 1.00 21.01 100 LEU A C 1
ATOM 811 O O . LEU A 1 100 ? -0.096 37.523 8.759 1.00 21.99 100 LEU A O 1
ATOM 816 N N . PHE A 1 101 ? -1.369 37.673 6.902 1.00 21.50 101 PHE A N 1
ATOM 817 C CA . PHE A 1 101 ? -1.284 39.128 6.830 1.00 21.33 101 PHE A CA 1
ATOM 818 C C . PHE A 1 101 ? -2.673 39.742 6.814 1.00 19.29 101 PHE A C 1
ATOM 819 O O . PHE A 1 101 ? -3.584 39.225 6.164 1.00 21.38 101 PHE A O 1
ATOM 827 N N . THR A 1 102 ? -2.822 40.861 7.516 1.00 21.48 102 THR A N 1
ATOM 828 C CA . THR A 1 102 ? -4.036 41.655 7.423 1.00 23.31 102 THR A CA 1
ATOM 829 C C . THR A 1 102 ? -3.686 43.104 7.111 1.00 22.16 102 THR A C 1
ATOM 830 O O . THR A 1 102 ? -2.584 43.582 7.398 1.00 24.65 102 THR A O 1
ATOM 834 N N . ALA A 1 103 ? -4.649 43.802 6.513 1.00 26.25 103 ALA A N 1
ATOM 835 C CA . ALA A 1 103 ? -4.472 45.212 6.212 1.00 27.27 103 ALA A CA 1
ATOM 836 C C . ALA A 1 103 ? -5.827 45.908 6.170 1.00 23.10 103 ALA A C 1
ATOM 837 O O . ALA A 1 103 ? -6.848 45.304 5.820 1.00 27.03 103 ALA A O 1
ATOM 839 N N . ALA A 1 104 ? -5.813 47.204 6.498 1.00 29.56 104 ALA A N 1
ATOM 840 C CA . ALA A 1 104 ? -7.031 48.001 6.385 1.00 32.91 104 ALA A CA 1
ATOM 841 C C . ALA A 1 104 ? -7.408 48.244 4.926 1.00 36.61 104 ALA A C 1
ATOM 842 O O . ALA A 1 104 ? -8.597 48.367 4.601 1.00 32.85 104 ALA A O 1
ATOM 844 N N . ASP A 1 105 ? -6.418 48.291 4.036 1.00 33.09 105 ASP A N 1
ATOM 845 C CA . ASP A 1 105 ? -6.649 48.436 2.602 1.00 33.19 105 ASP A CA 1
ATOM 846 C C . ASP A 1 105 ? -6.831 47.042 2.014 1.00 34.82 105 ASP A C 1
ATOM 847 O O . ASP A 1 105 ? -5.894 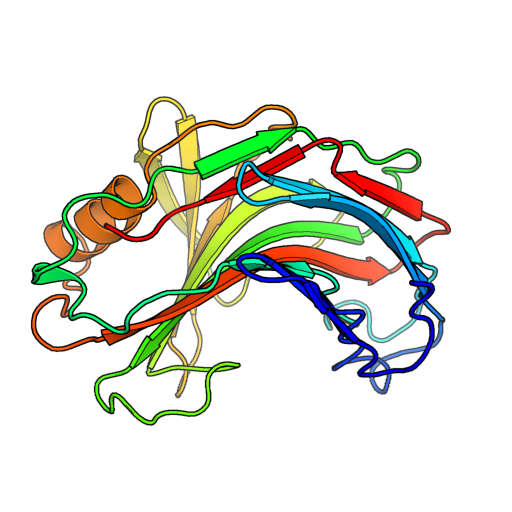46.237 2.009 1.00 37.25 105 ASP A O 1
ATOM 852 N N . ILE A 1 106 ? -8.038 46.755 1.524 1.00 33.72 106 ILE A N 1
ATOM 853 C CA . ILE A 1 106 ? -8.349 45.427 1.010 1.00 36.43 106 ILE A CA 1
ATOM 854 C C . ILE A 1 106 ? -7.495 45.075 -0.204 1.00 37.32 106 ILE A C 1
ATOM 855 O O . ILE A 1 106 ? -7.328 43.892 -0.526 1.00 38.82 106 ILE A O 1
ATOM 860 N N . ASN A 1 107 ? -6.928 46.072 -0.877 1.00 36.47 107 ASN A N 1
ATOM 861 C CA . ASN A 1 107 ? -6.100 45.839 -2.052 1.00 40.25 107 ASN A CA 1
ATOM 862 C C . ASN A 1 107 ? -4.606 45.927 -1.755 1.00 39.57 107 ASN A C 1
ATOM 863 O O . ASN A 1 107 ? -3.808 46.046 -2.689 1.00 39.67 107 ASN A O 1
ATOM 868 N N . HIS A 1 108 ? -4.219 45.890 -0.478 1.00 30.92 108 HIS A N 1
ATOM 869 C CA . HIS A 1 108 ? -2.820 45.815 -0.074 1.00 31.66 108 HIS A CA 1
ATOM 870 C C . HIS A 1 108 ? -2.124 44.659 -0.784 1.00 27.59 108 HIS A C 1
ATOM 871 O O . HIS A 1 108 ? -2.749 43.639 -1.100 1.00 30.71 108 HIS A O 1
ATOM 878 N N . VAL A 1 109 ? -0.817 44.814 -1.033 1.00 30.73 109 VAL A N 1
ATOM 879 C CA . VAL A 1 109 ? -0.040 43.688 -1.545 1.00 30.26 109 VAL A CA 1
ATOM 880 C C . VAL A 1 109 ? -0.105 42.543 -0.531 1.00 28.22 109 VAL A C 1
ATOM 881 O O . VAL A 1 109 ? -0.146 42.763 0.687 1.00 29.30 109 VAL A O 1
ATOM 885 N N . THR A 1 110 ? -0.123 41.308 -1.038 1.00 28.74 110 THR A N 1
ATOM 886 C CA . THR A 1 110 ? -0.453 40.166 -0.186 1.00 25.65 110 THR A CA 1
ATOM 887 C C . THR A 1 110 ? 0.737 39.596 0.580 1.00 28.04 110 THR A C 1
ATOM 888 O O . THR A 1 110 ? 0.534 38.722 1.430 1.00 26.99 110 THR A O 1
ATOM 892 N N . TYR A 1 111 ? 1.962 40.052 0.316 1.00 26.03 111 TYR A N 1
ATOM 893 C CA . TYR A 1 111 ? 3.150 39.527 0.980 1.00 25.14 111 TYR A CA 1
ATOM 894 C C . TYR A 1 111 ? 3.597 40.395 2.146 1.00 25.05 111 TYR A C 1
ATOM 895 O O . TYR A 1 111 ? 4.677 40.174 2.707 1.00 25.36 111 TYR A O 1
ATOM 904 N N . SER A 1 112 ? 2.787 41.380 2.526 1.00 24.08 112 SER A N 1
ATOM 905 C CA . SER A 1 112 ? 3.020 42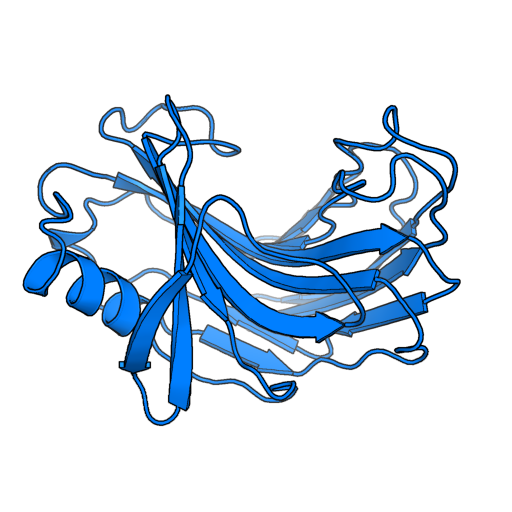.184 3.716 1.00 27.38 112 SER A CA 1
ATOM 906 C C . SER A 1 112 ? 1.664 42.702 4.180 1.00 21.72 112 SER A C 1
ATOM 907 O O . SER A 1 112 ? 0.639 42.452 3.542 1.00 26.25 112 SER A O 1
ATOM 910 N N . GLY A 1 113 ? 1.655 43.416 5.302 1.00 30.17 113 GLY A N 1
ATOM 911 C CA . GLY A 1 113 ? 0.390 43.960 5.771 1.00 31.39 113 GLY A CA 1
ATOM 912 C C . GLY A 1 113 ? 0.589 44.978 6.871 1.00 28.54 113 GLY A C 1
ATOM 913 O O . GLY A 1 113 ? 1.715 45.268 7.290 1.00 30.31 113 GLY A O 1
ATOM 914 N N . ASP A 1 114 ? -0.543 45.534 7.329 1.00 27.34 114 ASP A N 1
ATOM 915 C CA . ASP A 1 114 ? -0.538 46.321 8.557 1.00 28.64 114 ASP A CA 1
ATOM 916 C C . ASP A 1 114 ? -0.122 45.464 9.738 1.00 25.52 114 ASP A C 1
ATOM 917 O O . ASP A 1 114 ? 0.611 45.916 10.628 1.00 27.84 114 ASP A O 1
ATOM 922 N N . TYR A 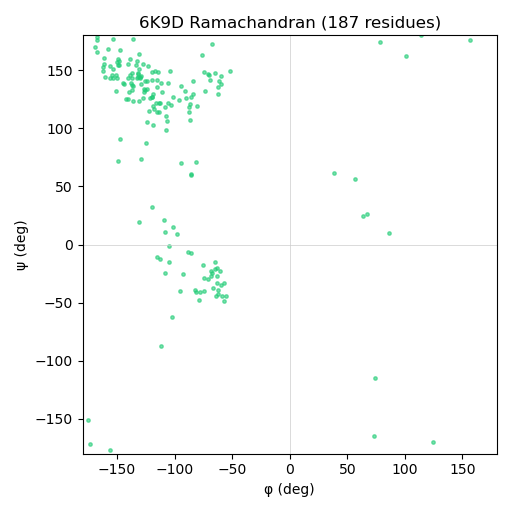1 115 ? -0.586 44.216 9.755 1.00 24.77 115 TYR A N 1
ATOM 923 C CA . TYR A 1 115 ? -0.286 43.263 10.804 1.00 26.52 115 TYR A CA 1
ATOM 924 C C . TYR A 1 115 ? 0.142 41.958 10.165 1.00 25.09 115 TYR A C 1
ATOM 925 O O . TYR A 1 115 ? -0.335 41.591 9.088 1.00 23.69 115 TYR A O 1
ATOM 934 N N . GLU A 1 116 ? 1.039 41.262 10.851 1.00 23.29 116 GLU A N 1
ATOM 935 C CA . GLU A 1 116 ? 1.429 39.907 10.493 1.00 23.69 116 GLU A CA 1
ATOM 936 C C . GLU A 1 116 ? 1.251 39.023 11.717 1.00 21.67 116 GLU A C 1
ATOM 937 O O . GLU A 1 116 ? 1.641 39.400 12.825 1.00 23.15 116 GLU A O 1
ATOM 943 N N . LEU A 1 117 ? 0.643 37.864 11.514 1.00 21.36 117 LEU A N 1
ATOM 944 C CA . LEU A 1 117 ? 0.490 36.844 12.545 1.00 20.94 117 LEU A CA 1
ATOM 945 C C . LEU A 1 117 ? 1.314 35.634 12.128 1.00 21.79 117 LEU A C 1
ATOM 946 O O . LEU A 1 117 ? 1.092 35.078 11.045 1.00 21.63 117 LEU A O 1
ATOM 951 N N . MET A 1 118 ? 2.262 35.226 12.976 1.00 20.33 118 MET A N 1
ATOM 952 C CA . MET A 1 118 ? 3.004 33.992 12.750 1.00 21.09 118 MET A CA 1
ATOM 953 C C . MET A 1 118 ? 2.699 33.006 13.862 1.00 20.96 118 MET A C 1
ATOM 954 O O . MET A 1 118 ? 2.589 33.395 15.024 1.00 20.72 118 MET A O 1
ATOM 959 N N . ILE A 1 119 ? 2.576 31.727 13.511 1.00 18.63 119 ILE A N 1
ATOM 960 C CA . ILE A 1 119 ? 2.437 30.663 14.495 1.00 19.34 119 ILE A CA 1
ATOM 961 C C . ILE A 1 119 ? 3.551 29.672 14.219 1.00 21.22 119 ILE A C 1
ATOM 962 O O . ILE A 1 119 ? 3.496 28.934 13.224 1.00 19.96 119 ILE A O 1
ATOM 967 N N . TRP A 1 120 ? 4.574 29.678 15.070 1.00 19.76 120 TRP A N 1
ATOM 968 C CA . TRP A 1 120 ? 5.744 28.825 14.884 1.00 18.35 120 TRP A CA 1
ATOM 969 C C . TRP A 1 120 ? 5.464 27.471 15.525 1.00 21.20 120 TRP A C 1
ATOM 970 O O . TRP A 1 120 ? 5.450 27.349 16.758 1.00 22.10 120 TRP A O 1
ATOM 981 N N . LEU A 1 121 ? 5.246 26.451 14.697 1.00 20.52 121 LEU A N 1
ATOM 982 C CA . LEU A 1 121 ? 5.124 25.092 15.209 1.00 18.01 121 LEU A CA 1
ATOM 983 C C . LEU A 1 121 ? 6.464 24.492 15.605 1.00 20.40 121 LEU A C 1
ATOM 984 O O . LEU A 1 121 ? 6.487 23.501 16.346 1.00 23.30 121 LEU A O 1
ATOM 989 N N . ALA A 1 122 ? 7.577 25.060 15.144 1.00 19.29 122 ALA A N 1
ATOM 990 C CA . ALA A 1 122 ? 8.877 24.561 15.567 1.00 21.49 122 ALA A CA 1
ATOM 991 C C . ALA A 1 122 ? 9.909 25.665 15.451 1.00 20.17 122 ALA A C 1
ATOM 992 O O . ALA A 1 122 ? 9.840 26.513 14.556 1.00 20.00 122 ALA A O 1
ATOM 994 N N . ARG A 1 123 ? 10.866 25.637 16.373 1.00 21.12 123 ARG A N 1
ATOM 995 C CA . ARG A 1 123 ? 12.009 26.538 16.371 1.00 21.22 123 ARG A CA 1
ATOM 996 C C . ARG A 1 123 ? 13.246 25.676 16.558 1.00 23.84 123 ARG A C 1
ATOM 997 O O . ARG A 1 123 ? 13.328 24.912 17.525 1.00 25.09 123 ARG A O 1
ATOM 1005 N N . TYR A 1 124 ? 14.184 25.763 15.624 1.00 23.24 124 TYR A N 1
ATOM 1006 C CA . TYR A 1 124 ? 15.428 25.009 15.696 1.00 20.44 124 TYR A CA 1
ATOM 1007 C C . TYR A 1 124 ? 16.598 25.967 15.844 1.00 23.55 124 TYR A C 1
ATOM 1008 O O . TYR A 1 124 ? 16.659 26.999 15.168 1.00 22.71 124 TYR A O 1
ATOM 1017 N N . GLY A 1 125 ? 17.521 25.626 16.747 1.00 24.17 125 GLY A N 1
ATOM 1018 C CA . GLY A 1 125 ? 18.715 26.424 16.891 1.00 25.02 125 GLY A CA 1
ATOM 1019 C C . GLY A 1 125 ? 18.477 27.760 17.576 1.00 28.00 125 GLY A C 1
ATOM 1020 O O . GLY A 1 125 ? 17.440 28.022 18.196 1.00 30.06 125 GLY A O 1
ATOM 1021 N N . SER A 1 126 ? 19.479 28.626 17.439 1.00 27.95 126 SER A N 1
ATOM 1022 C CA . SER A 1 126 ? 19.488 29.914 18.130 1.00 41.07 126 SER A CA 1
ATOM 1023 C C . SER A 1 126 ? 18.917 30.988 17.207 1.00 41.72 126 SER A C 1
ATOM 1024 O O . SER A 1 126 ? 19.630 31.861 16.701 1.00 38.40 126 SER A O 1
ATOM 1027 N N . VAL A 1 127 ? 17.599 30.894 16.974 1.00 33.60 127 VAL A N 1
ATOM 1028 C CA . VAL A 1 127 ? 16.895 31.862 16.141 1.00 28.04 127 VAL A CA 1
ATOM 1029 C C . VAL A 1 127 ? 15.777 32.472 16.960 1.00 29.30 127 VAL A C 1
ATOM 1030 O O . VAL A 1 127 ? 15.253 31.855 17.894 1.00 38.29 127 VAL A O 1
ATOM 1034 N N . GLN A 1 128 ? 15.405 33.690 16.609 1.00 27.25 128 GLN A N 1
ATOM 1035 C CA . GLN A 1 128 ? 14.321 34.255 17.381 1.00 33.62 128 GLN A CA 1
ATOM 1036 C C . GLN A 1 128 ? 13.358 35.027 16.499 1.00 25.69 128 GLN A C 1
ATOM 1037 O O . GLN A 1 128 ? 13.709 35.470 15.393 1.00 24.47 128 GLN A O 1
ATOM 1043 N N . PRO A 1 129 ? 12.114 35.152 16.944 1.00 23.50 129 PRO A N 1
ATOM 1044 C CA . PRO A 1 129 ? 11.117 35.890 16.180 1.00 23.26 129 PRO A CA 1
ATOM 1045 C C . PRO A 1 129 ? 11.437 37.372 16.140 1.00 24.39 129 PRO A C 1
ATOM 1046 O O . PRO A 1 129 ? 12.325 37.876 16.834 1.00 27.23 129 PRO A O 1
ATOM 1050 N N . ILE A 1 130 ? 10.641 38.072 15.331 1.00 23.87 130 ILE A N 1
ATOM 1051 C CA . ILE A 1 130 ? 10.686 39.527 15.279 1.00 25.16 130 ILE A CA 1
ATOM 1052 C C . ILE A 1 130 ? 10.310 40.117 16.635 1.00 27.71 130 ILE A C 1
ATOM 1053 O O . ILE A 1 130 ? 9.371 39.660 17.302 1.00 25.47 130 ILE A O 1
ATOM 1058 N N . GLY A 1 131 ? 11.076 41.116 17.073 1.00 27.53 131 GLY A N 1
ATOM 1059 C CA . GLY A 1 131 ? 10.721 41.860 18.273 1.00 27.41 131 GLY A CA 1
ATOM 1060 C C . GLY A 1 131 ? 11.200 41.249 19.575 1.00 25.86 131 GLY A C 1
ATOM 1061 O O . GLY A 1 131 ? 12.310 40.716 19.652 1.00 29.53 131 GLY A O 1
ATOM 1062 N N A SER A 1 132 ? 10.369 41.319 20.614 0.45 28.49 132 SER A N 1
ATOM 1063 N N B SER A 1 132 ? 10.371 41.321 20.615 0.55 28.48 132 SER A N 1
ATOM 1064 C CA A SER A 1 132 ? 10.720 40.764 21.915 0.45 31.04 132 SER A CA 1
ATOM 1065 C CA B SER A 1 132 ? 10.716 40.765 21.915 0.55 31.05 132 SER A CA 1
ATOM 1066 C C A SER A 1 132 ? 9.535 39.988 22.470 0.45 27.74 132 SER A C 1
ATOM 1067 C C B SER A 1 132 ? 9.533 39.983 22.467 0.55 27.72 132 SER A C 1
ATOM 1068 O O A SER A 1 132 ? 8.381 40.234 22.108 0.45 28.20 132 SER A O 1
ATOM 1069 O O B SER A 1 132 ? 8.379 40.220 22.098 0.55 28.19 132 SER A O 1
ATOM 1074 N N . GLN A 1 133 ? 9.842 39.037 23.349 1.00 25.97 133 GLN A N 1
ATOM 1075 C CA . GLN A 1 133 ? 8.804 38.233 23.976 1.00 27.09 133 GLN A CA 1
ATOM 1076 C C . GLN A 1 133 ? 8.027 39.093 24.955 1.00 31.60 133 GLN A C 1
ATOM 1077 O O . GLN A 1 133 ? 8.616 39.801 25.779 1.00 34.74 133 GLN A O 1
ATOM 1083 N N . ILE A 1 134 ? 6.706 39.057 24.864 1.00 27.41 134 ILE A N 1
ATOM 1084 C CA . ILE A 1 134 ? 5.896 39.831 25.788 1.00 30.99 134 ILE A CA 1
ATOM 1085 C C . ILE A 1 134 ? 5.174 38.971 26.814 1.00 32.71 134 ILE A C 1
ATOM 1086 O O . ILE A 1 134 ? 4.911 39.463 27.920 1.00 32.43 134 ILE A O 1
ATOM 1091 N N . ASP A 1 135 ? 4.917 37.695 26.534 1.00 25.64 135 ASP A N 1
ATOM 1092 C CA . ASP A 1 135 ? 4.274 36.853 27.537 1.00 26.88 135 ASP A CA 1
ATOM 1093 C C . ASP A 1 135 ? 4.360 35.395 27.111 1.00 30.31 135 ASP A C 1
ATOM 1094 O O . ASP A 1 135 ? 4.868 35.063 26.039 1.00 29.35 135 ASP A O 1
ATOM 1099 N N . SER A 1 136 ? 3.884 34.532 28.001 1.00 25.53 136 SER A N 1
ATOM 1100 C CA . SER A 1 136 ? 3.551 33.147 27.710 1.00 23.99 136 SER A CA 1
ATOM 1101 C C . SER A 1 136 ? 2.036 33.015 27.796 1.00 29.74 136 SER A C 1
ATOM 1102 O O . SER A 1 136 ? 1.428 33.486 28.764 1.00 29.77 136 SER A O 1
ATOM 1105 N N . VAL A 1 137 ? 1.421 32.401 26.781 1.00 22.92 137 VAL A N 1
ATOM 1106 C CA . VAL A 1 137 ? -0.033 32.381 26.641 1.00 22.60 137 VAL A CA 1
ATOM 1107 C C . VAL A 1 137 ? -0.508 30.963 26.332 1.00 25.11 137 VAL A C 1
ATOM 1108 O O . VAL A 1 137 ? 0.245 30.126 25.828 1.00 25.55 137 VAL A O 1
ATOM 1112 N N . ASN A 1 138 ? -1.786 30.702 26.626 1.00 23.10 138 ASN A N 1
ATOM 1113 C CA . ASN A 1 138 ? -2.400 29.397 26.390 1.00 23.52 138 ASN A CA 1
ATOM 1114 C C . ASN A 1 138 ? -3.542 29.555 25.400 1.00 24.30 138 ASN A C 1
ATOM 1115 O O . ASN A 1 138 ? -4.530 30.245 25.684 1.00 24.05 138 ASN A O 1
ATOM 1120 N N . ILE A 1 139 ? -3.417 28.914 24.237 1.00 22.16 139 ILE A N 1
ATOM 1121 C CA . ILE A 1 139 ? -4.421 29.033 23.187 1.00 21.78 139 ILE A CA 1
ATOM 1122 C C . ILE A 1 139 ? -4.603 27.668 22.549 1.00 28.45 139 ILE A C 1
ATOM 1123 O O . ILE A 1 139 ? -3.633 27.070 22.067 1.00 24.76 139 ILE A O 1
ATOM 1128 N N . GLY A 1 140 ? -5.842 27.186 22.523 1.00 26.05 140 GLY A N 1
ATOM 1129 C CA . GLY A 1 140 ? -6.149 25.982 21.776 1.00 26.22 140 GLY A CA 1
ATOM 1130 C C . GLY A 1 140 ? -5.525 24.717 22.316 1.00 29.49 140 GLY A C 1
ATOM 1131 O O . GLY A 1 140 ? -5.306 23.772 21.550 1.00 29.37 140 GLY A O 1
ATOM 1132 N N . GLY A 1 141 ? -5.236 24.663 23.612 1.00 26.54 141 GLY A N 1
ATOM 1133 C CA . GLY A 1 141 ? -4.629 23.492 24.202 1.00 27.78 141 GLY A CA 1
ATOM 1134 C C . GLY A 1 141 ? -3.119 23.439 24.140 1.00 31.88 141 GLY A C 1
ATOM 1135 O O . GLY A 1 141 ? -2.539 22.389 24.439 1.00 33.13 141 GLY A O 1
ATOM 1136 N N . HIS A 1 142 ? -2.461 24.527 23.749 1.00 24.94 142 HIS A N 1
ATOM 1137 C CA . HIS A 1 142 ? -1.008 24.591 23.730 1.00 25.20 142 HIS A CA 1
ATOM 1138 C C . HIS A 1 142 ? -0.558 25.867 24.423 1.00 23.87 142 HIS A C 1
ATOM 1139 O O . HIS A 1 142 ? -1.263 26.880 24.391 1.00 26.09 142 HIS A O 1
ATOM 1146 N N . THR A 1 143 ? 0.639 25.811 25.021 1.00 25.55 143 THR A N 1
ATOM 1147 C CA . THR A 1 143 ? 1.327 26.987 25.546 1.00 24.23 143 THR A CA 1
ATOM 1148 C C . THR A 1 143 ? 2.228 27.584 24.471 1.00 24.64 143 THR A C 1
ATOM 1149 O O . THR A 1 143 ? 2.998 26.859 23.830 1.00 26.22 143 THR A O 1
ATOM 1153 N N . TRP A 1 144 ? 2.145 28.902 24.287 1.00 22.74 144 TRP A N 1
ATOM 1154 C CA . TRP A 1 144 ? 2.930 29.606 23.277 1.00 21.00 144 TRP A CA 1
ATOM 1155 C C . TRP A 1 144 ? 3.713 30.744 23.914 1.00 24.07 144 TRP A C 1
ATOM 1156 O O . TRP A 1 144 ? 3.180 31.459 24.764 1.00 24.00 144 TRP A O 1
ATOM 1167 N N . GLU A 1 145 ? 4.956 30.946 23.475 1.00 21.55 145 GLU A N 1
ATOM 1168 C CA . GLU A 1 145 ? 5.608 32.235 23.693 1.00 21.41 145 GLU A CA 1
ATOM 1169 C C . GLU A 1 145 ? 4.986 33.261 22.757 1.00 24.09 145 GLU A C 1
ATOM 1170 O O . GLU A 1 145 ? 4.854 33.008 21.558 1.00 26.60 145 GLU A O 1
ATOM 1176 N N . LEU A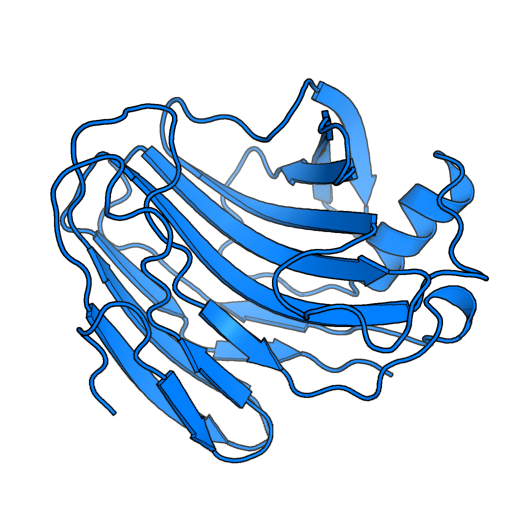 1 146 ? 4.620 34.426 23.276 1.00 21.03 146 LEU A N 1
ATOM 1177 C CA . LEU A 1 146 ? 4.088 35.492 22.437 1.00 23.08 146 LEU A CA 1
ATOM 1178 C C . LEU A 1 146 ? 5.149 36.571 22.268 1.00 25.99 146 LEU A C 1
ATOM 1179 O O . LEU A 1 146 ? 5.629 37.135 23.256 1.00 24.68 146 LEU A O 1
ATOM 1184 N N . TRP A 1 147 ? 5.514 36.837 21.021 1.00 22.67 147 TRP A N 1
ATOM 1185 C CA . TRP A 1 147 ? 6.481 37.857 20.648 1.00 22.59 147 TRP A CA 1
ATOM 1186 C C . TRP A 1 147 ? 5.783 38.953 19.858 1.00 23.24 147 TRP A C 1
ATOM 1187 O O . TRP A 1 147 ? 4.825 38.700 19.119 1.00 23.04 147 TRP A O 1
ATOM 1198 N N . TYR A 1 148 ? 6.285 40.176 19.994 1.00 23.78 148 TYR A N 1
ATOM 1199 C CA . TYR A 1 148 ? 5.746 41.298 19.249 1.00 25.06 148 TYR A CA 1
ATOM 1200 C C . TYR A 1 148 ? 6.870 42.242 18.854 1.00 25.27 148 TYR A C 1
ATOM 1201 O O . TYR A 1 148 ? 7.763 42.525 19.658 1.00 26.32 148 TYR A O 1
ATOM 1210 N N . GLY A 1 149 ? 6.807 42.736 17.625 1.00 26.67 149 GLY A N 1
ATOM 1211 C CA . GLY A 1 149 ? 7.745 43.757 17.207 1.00 31.42 149 GLY A CA 1
ATOM 1212 C C . GLY A 1 149 ? 7.408 44.292 15.836 1.00 36.92 149 GLY A C 1
ATOM 1213 O O . GLY A 1 149 ? 6.368 43.977 15.256 1.00 31.97 149 GLY A O 1
ATOM 1214 N N . GLY A 1 150 ? 8.314 45.107 15.319 1.00 41.23 150 GLY A N 1
ATOM 1215 C CA . GLY A 1 150 ? 8.143 45.677 14.002 1.00 46.48 150 GLY A CA 1
ATOM 1216 C C . GLY A 1 150 ? 7.649 47.111 14.064 1.00 56.59 150 GLY A C 1
ATOM 1217 O O . GLY A 1 150 ? 7.115 47.578 15.072 1.00 60.65 150 GLY A O 1
ATOM 1218 N N . SER A 1 151 ? 7.825 47.818 12.944 1.00 64.96 151 SER A N 1
ATOM 1219 C CA . SER A 1 151 ? 7.530 49.238 12.881 1.00 71.56 151 SER A CA 1
ATOM 1220 C C . SER A 1 151 ? 6.336 49.429 11.977 1.00 69.11 151 SER A C 1
ATOM 1221 O O . SER A 1 151 ? 5.183 49.469 12.466 1.00 58.62 151 SER A O 1
ATOM 1224 N N . THR A 1 152 ? 6.524 49.566 10.660 1.00 67.96 152 THR A N 1
ATOM 1225 C CA . THR A 1 152 ? 5.399 49.717 9.752 1.00 68.52 152 THR A CA 1
ATOM 1226 C C . THR A 1 152 ? 4.586 48.431 9.656 1.00 65.09 152 THR A C 1
ATOM 1227 O O . THR A 1 152 ? 3.379 48.473 9.379 1.00 57.99 152 THR A O 1
ATOM 1231 N N . GLN A 1 153 ? 5.219 47.287 9.884 1.00 57.00 154 GLN A N 1
ATOM 1232 C CA . GLN A 1 153 ? 4.531 46.005 9.940 1.00 47.19 154 GLN A CA 1
ATOM 1233 C C . GLN A 1 153 ? 4.634 45.479 11.360 1.00 36.46 154 GLN A C 1
ATOM 1234 O O . GLN A 1 153 ? 5.729 45.160 11.835 1.00 42.21 154 GLN A O 1
ATOM 1240 N N . LYS A 1 154 ? 3.497 45.395 12.031 1.00 37.50 155 LYS A N 1
ATOM 1241 C CA . LYS A 1 154 ? 3.444 44.896 13.391 1.00 29.69 155 LYS A CA 1
ATOM 1242 C C . LYS A 1 154 ? 3.291 43.376 13.318 1.00 29.73 155 LYS A C 1
ATOM 1243 O O . LYS A 1 154 ? 2.299 42.879 12.768 1.00 34.39 155 LYS A O 1
ATOM 1249 N N . THR A 1 155 ? 4.265 42.640 13.851 1.00 26.37 156 THR A N 1
ATOM 1250 C CA . THR A 1 155 ? 4.268 41.177 13.780 1.00 24.71 156 THR A CA 1
ATOM 1251 C C . THR A 1 155 ? 4.075 40.581 15.170 1.00 23.43 156 THR A C 1
ATOM 1252 O O . THR A 1 155 ? 4.881 40.828 16.072 1.00 24.96 156 THR A O 1
ATOM 1256 N N . TYR A 1 156 ? 3.029 39.768 15.327 1.00 22.68 157 TYR A N 1
ATOM 1257 C CA . TYR A 1 156 ? 2.835 38.929 16.506 1.00 20.38 157 TYR A CA 1
ATOM 1258 C C . TYR A 1 156 ? 3.246 37.507 16.153 1.00 23.36 157 TYR A C 1
ATOM 1259 O O . TYR A 1 156 ? 2.749 36.954 15.169 1.00 23.36 157 TYR A O 1
ATOM 1268 N N . SER A 1 157 ? 4.133 36.910 16.949 1.00 20.95 158 SER A N 1
ATOM 1269 C CA . SER A 1 157 ? 4.559 35.537 16.713 1.00 21.43 158 SER A CA 1
ATOM 1270 C C . SER A 1 157 ? 4.249 34.695 17.939 1.00 23.28 158 SER A C 1
ATOM 1271 O O . SER A 1 157 ? 4.650 35.047 19.055 1.00 24.12 158 SER A O 1
ATOM 1274 N N . PHE A 1 158 ? 3.521 33.597 17.730 1.00 20.17 159 PHE A N 1
ATOM 1275 C CA . PHE A 1 158 ? 3.220 32.623 18.772 1.00 18.80 159 PHE A CA 1
ATOM 1276 C C . PHE A 1 158 ? 4.132 31.427 18.548 1.00 21.75 159 PHE A C 1
ATOM 1277 O O . PHE A 1 158 ? 4.080 30.812 17.477 1.00 23.08 159 PHE A O 1
ATOM 1285 N N . VAL A 1 159 ? 4.966 31.098 19.530 1.00 19.43 160 VAL A N 1
ATOM 1286 C CA . VAL A 1 159 ? 6.049 30.136 19.321 1.00 20.70 160 VAL A CA 1
ATOM 1287 C C . VAL A 1 159 ? 5.891 28.945 20.254 1.00 22.29 160 VAL A C 1
ATOM 1288 O O . VAL A 1 159 ? 5.822 29.108 21.479 1.00 22.78 160 VAL A O 1
ATOM 1292 N N . SER A 1 160 ? 5.893 27.740 19.685 1.00 21.14 161 SER A N 1
ATOM 1293 C CA . SER A 1 160 ? 5.883 26.531 20.494 1.00 22.80 161 SER A CA 1
ATOM 1294 C C . SER A 1 160 ? 7.311 26.156 20.869 1.00 26.16 161 SER A C 1
ATOM 1295 O O . SER A 1 160 ? 8.170 26.000 19.993 1.00 27.07 161 SER A O 1
ATOM 1298 N N . ALA A 1 161 ? 7.553 25.977 22.168 1.00 30.00 162 ALA A N 1
ATOM 1299 C CA . ALA A 1 161 ? 8.889 25.608 22.630 1.00 33.54 162 ALA A CA 1
ATOM 1300 C C . ALA A 1 161 ? 9.273 24.183 22.244 1.00 34.59 162 ALA A C 1
ATOM 1301 O O . ALA A 1 161 ? 10.466 23.864 22.213 1.00 38.68 162 ALA A O 1
ATOM 1303 N N A THR A 1 162 ? 8.296 23.329 21.945 0.58 28.24 163 THR A N 1
ATOM 1304 N N B THR A 1 162 ? 8.297 23.319 21.976 0.42 28.31 163 THR A N 1
ATOM 1305 C CA A THR A 1 162 ? 8.499 21.965 21.486 0.58 31.37 163 THR A CA 1
ATOM 1306 C CA B THR A 1 162 ? 8.548 21.985 21.462 0.42 31.36 163 THR A CA 1
ATOM 1307 C C A THR A 1 162 ? 7.878 21.801 20.104 0.58 29.41 163 THR A C 1
ATOM 1308 C C B THR A 1 162 ? 7.902 21.836 20.091 0.42 29.42 163 THR A C 1
ATOM 1309 O O A THR A 1 162 ? 6.756 22.278 19.886 0.58 30.31 163 THR A O 1
ATOM 1310 O O B THR A 1 162 ? 6.801 22.351 19.872 0.42 30.28 163 THR A O 1
ATOM 1317 N N . PRO A 1 163 ? 8.558 21.161 19.147 1.00 26.33 164 PRO A N 1
ATOM 1318 C CA . PRO A 1 163 ? 7.982 21.035 17.796 1.00 26.08 164 PRO A CA 1
ATOM 1319 C C . PRO A 1 163 ? 6.650 20.302 17.795 1.00 27.85 164 PRO A C 1
ATOM 1320 O O . PRO A 1 163 ? 6.494 19.251 18.426 1.00 29.37 164 PRO A O 1
ATOM 1324 N N . ILE A 1 164 ? 5.680 20.880 17.096 1.00 23.57 165 ILE A N 1
ATOM 1325 C CA . ILE A 1 164 ? 4.358 20.289 16.925 1.00 22.99 165 ILE A CA 1
ATOM 1326 C C . ILE A 1 164 ? 4.286 19.810 15.480 1.00 25.71 165 ILE A C 1
ATOM 1327 O O . ILE A 1 164 ? 4.041 20.608 14.568 1.00 23.69 165 ILE A O 1
ATOM 1332 N N . THR A 1 165 ? 4.510 18.513 15.255 1.00 21.05 166 THR A N 1
ATOM 1333 C CA . THR A 1 165 ? 4.554 17.975 13.899 1.00 21.49 166 THR A CA 1
ATOM 1334 C C . THR A 1 165 ? 3.197 17.527 13.389 1.00 23.95 166 THR A C 1
ATOM 1335 O O . THR A 1 165 ? 3.052 17.287 12.183 1.00 24.30 166 THR A O 1
ATOM 1339 N N A SER A 1 166 ? 2.209 17.397 14.270 0.63 23.85 167 SER A N 1
ATOM 1340 N N B SER A 1 166 ? 2.215 17.380 14.278 0.37 23.93 167 SER A N 1
ATOM 1341 C CA A SER A 1 166 ? 0.830 17.111 13.891 0.63 24.96 167 SER A CA 1
ATOM 1342 C CA B SER A 1 166 ? 0.827 17.106 13.919 0.37 25.05 167 SER A CA 1
ATOM 1343 C C A SER A 1 166 ? -0.038 18.137 14.603 0.63 25.81 167 SER A C 1
ATOM 1344 C C B SER A 1 166 ? -0.022 18.156 14.618 0.37 25.82 167 SER A C 1
ATOM 1345 O O A SER A 1 166 ? -0.205 18.071 15.825 0.63 28.09 167 SER A O 1
ATOM 1346 O O B SER A 1 166 ? -0.173 18.120 15.844 0.37 28.00 167 SER A O 1
ATOM 1351 N N . PHE A 1 167 ? -0.565 19.095 13.853 1.00 24.20 168 PHE A N 1
ATOM 1352 C CA . PHE A 1 167 ? -1.275 20.227 14.421 1.00 23.54 168 PHE A CA 1
ATOM 1353 C C . PHE A 1 167 ? -2.657 20.350 13.807 1.00 26.52 168 PHE A C 1
ATOM 1354 O O . PHE A 1 167 ? -2.831 20.173 12.600 1.00 26.22 168 PHE A O 1
ATOM 1362 N N A SER A 1 168 ? -3.642 20.681 14.639 0.45 24.74 169 SER A N 1
ATOM 1363 N N B SER A 1 168 ? -3.640 20.610 14.661 0.55 24.69 169 SER A N 1
ATOM 1364 C CA A SER A 1 168 ? -4.988 20.957 14.151 0.45 25.81 169 SER A CA 1
ATOM 1365 C CA B SER A 1 168 ? -4.982 20.960 14.230 0.55 25.83 169 SER A CA 1
ATOM 1366 C C A SER A 1 168 ? -5.606 22.017 15.044 0.45 27.88 169 SER A C 1
ATOM 1367 C C B SER A 1 168 ? -5.428 22.136 15.076 0.55 28.02 169 SER A C 1
ATOM 1368 O O A SER A 1 168 ? -5.664 21.841 16.265 0.45 28.76 169 SER A O 1
ATOM 1369 O O B SER A 1 168 ? -5.171 22.174 16.284 0.55 27.74 169 SER A O 1
ATOM 1374 N N . GLY A 1 169 ? -6.060 23.109 14.440 1.00 25.29 170 GLY A N 1
ATOM 1375 C CA . GLY A 1 169 ? -6.564 24.221 15.220 1.00 26.19 170 GLY A CA 1
ATOM 1376 C C . GLY A 1 169 ? -7.397 25.141 14.365 1.00 27.85 170 GLY A C 1
ATOM 1377 O O . GLY A 1 169 ? -7.646 24.882 13.187 1.00 25.24 170 GLY A O 1
ATOM 1378 N N . ASP A 1 170 ? -7.845 26.220 14.997 1.00 24.22 171 ASP A N 1
ATOM 1379 C CA . ASP A 1 170 ? -8.626 27.265 14.350 1.00 24.75 171 ASP A CA 1
ATOM 1380 C C . ASP A 1 170 ? -7.853 28.554 14.554 1.00 25.18 171 ASP A C 1
ATOM 1381 O O . ASP A 1 170 ? -7.677 29.001 15.694 1.00 24.86 171 ASP A O 1
ATOM 1386 N N . VAL A 1 171 ? -7.365 29.141 13.460 1.00 21.73 172 VAL A N 1
ATOM 1387 C CA . VAL A 1 171 ? -6.541 30.333 13.611 1.00 22.81 172 VAL A CA 1
ATOM 1388 C C . VAL A 1 171 ? -7.345 31.487 14.193 1.00 23.12 172 VAL A C 1
ATOM 1389 O O . VAL A 1 171 ? -6.765 32.413 14.765 1.00 22.45 172 VAL A O 1
ATOM 1393 N N . MET A 1 172 ? -8.681 31.449 14.092 1.00 22.57 173 MET A N 1
ATOM 1394 C CA . MET A 1 172 ? -9.486 32.484 14.742 1.00 22.23 173 MET A CA 1
ATOM 1395 C C . MET A 1 172 ? -9.289 32.511 16.258 1.00 23.72 173 MET A C 1
ATOM 1396 O O . MET A 1 172 ? -9.537 33.549 16.879 1.00 24.10 173 MET A O 1
ATOM 1401 N N . ASP A 1 173 ? -8.847 31.411 16.881 1.00 20.78 174 ASP A N 1
ATOM 1402 C CA . ASP A 1 173 ? -8.536 31.487 18.310 1.00 22.30 174 ASP A CA 1
ATOM 1403 C C . ASP A 1 173 ? -7.390 32.453 18.564 1.00 23.15 174 ASP A C 1
ATOM 1404 O O . ASP A 1 173 ? -7.361 33.136 19.594 1.00 23.04 174 ASP A O 1
ATOM 1409 N N . PHE A 1 174 ? -6.447 32.539 17.629 1.00 20.53 175 PHE A N 1
ATOM 1410 C CA . PHE A 1 174 ? -5.326 33.446 17.797 1.00 18.35 175 PHE A CA 1
ATOM 1411 C C . PHE A 1 174 ? -5.729 34.884 17.495 1.00 21.83 175 PHE A C 1
ATOM 1412 O O . PHE A 1 174 ? -5.305 35.808 18.201 1.00 21.66 175 PHE A O 1
ATOM 1420 N N . TRP A 1 175 ? -6.539 35.096 16.452 1.00 20.79 176 TRP A N 1
ATOM 1421 C CA . TRP A 1 175 ? -7.075 36.432 16.206 1.00 21.41 176 TRP A CA 1
ATOM 1422 C C . TRP A 1 175 ? -7.950 36.894 17.366 1.00 23.32 176 TRP A C 1
ATOM 1423 O O . TRP A 1 175 ? -7.865 38.057 17.782 1.00 23.03 176 TRP A O 1
ATOM 1434 N N . ASP A 1 176 ? -8.801 35.997 17.892 1.00 22.52 177 ASP A N 1
ATOM 1435 C CA . ASP A 1 176 ? -9.630 36.341 19.053 1.00 22.95 177 ASP A CA 1
ATOM 1436 C C . ASP A 1 176 ? -8.766 36.738 20.245 1.00 21.93 177 ASP A C 1
ATOM 1437 O O . ASP A 1 176 ? -9.070 37.710 20.948 1.00 21.82 177 ASP A O 1
ATOM 1442 N N . TYR A 1 177 ? -7.699 35.979 20.504 1.00 19.30 178 TYR A N 1
ATOM 1443 C CA . TYR A 1 177 ? -6.793 36.311 21.598 1.00 20.20 178 TYR A CA 1
ATOM 1444 C C . TYR A 1 177 ? -6.227 37.723 21.442 1.00 24.22 178 TYR A C 1
ATOM 1445 O O . TYR A 1 177 ? -6.230 38.516 22.393 1.00 21.35 178 TYR A O 1
ATOM 1454 N N . LEU A 1 178 ? -5.722 38.056 20.249 1.00 19.89 179 LEU A N 1
ATOM 1455 C CA . LEU A 1 178 ? -5.174 39.395 20.028 1.00 22.77 179 LEU A CA 1
ATOM 1456 C C . LEU A 1 178 ? -6.254 40.473 20.099 1.00 22.99 179 LEU A C 1
ATOM 1457 O O . LEU A 1 178 ? -5.996 41.587 20.577 1.00 23.27 179 LEU A O 1
ATOM 1462 N N . THR A 1 179 ? -7.454 40.175 19.600 1.00 21.24 180 THR A N 1
ATOM 1463 C CA . THR A 1 179 ? -8.553 41.132 19.677 1.00 23.77 180 THR A CA 1
ATOM 1464 C C . THR A 1 179 ? -8.940 41.407 21.129 1.00 24.35 180 THR A C 1
ATOM 1465 O O . THR A 1 179 ? -9.148 42.564 21.521 1.00 25.63 180 THR A O 1
ATOM 1469 N N . SER A 1 180 ? -9.041 40.350 21.940 1.00 21.13 181 SER A N 1
ATOM 1470 C CA . SER A 1 180 ? -9.510 40.497 23.320 1.00 21.68 181 SER A CA 1
ATOM 1471 C C . SER A 1 180 ? -8.460 41.118 24.225 1.00 25.53 181 SER A C 1
ATOM 1472 O O . SER A 1 180 ? -8.800 41.920 25.104 1.00 23.93 181 SER A O 1
ATOM 1475 N N . ARG A 1 181 ? -7.191 40.744 24.065 1.00 21.84 182 ARG A N 1
ATOM 1476 C CA . ARG A 1 181 ? -6.183 41.090 25.056 1.00 22.43 182 ARG A CA 1
ATOM 1477 C C . ARG A 1 181 ? -5.119 42.071 24.582 1.00 26.07 182 ARG A C 1
ATOM 1478 O O . ARG A 1 181 ? -4.383 42.602 25.426 1.00 27.51 182 ARG A O 1
ATOM 1486 N N . HIS A 1 182 ? -5.022 42.344 23.282 1.00 24.42 183 HIS A N 1
ATOM 1487 C CA . HIS A 1 182 ? -3.992 43.248 22.780 1.00 24.76 183 HIS A CA 1
ATOM 1488 C C . HIS A 1 182 ? -4.559 44.313 21.849 1.00 29.39 183 HIS A C 1
ATOM 1489 O O . HIS A 1 182 ? -3.806 44.926 21.088 1.00 29.29 183 HIS A O 1
ATOM 1496 N N . GLY A 1 183 ? -5.867 44.553 21.904 1.00 24.70 184 GLY A N 1
ATOM 1497 C CA . GLY A 1 183 ? -6.464 45.643 21.158 1.00 27.43 184 GLY A CA 1
ATOM 1498 C C . GLY A 1 183 ? -6.360 45.519 19.658 1.00 28.86 184 GLY A C 1
ATOM 1499 O O . GLY A 1 183 ? -6.419 46.532 18.955 1.00 28.66 184 GLY A O 1
ATOM 1500 N N . TYR A 1 184 ? -6.215 44.306 19.137 1.00 24.51 185 TYR A N 1
ATOM 1501 C CA . TYR A 1 184 ? -6.100 44.153 17.691 1.00 27.00 185 TYR A CA 1
ATOM 1502 C C . TYR A 1 184 ? -7.386 44.640 17.020 1.00 27.48 185 TYR A C 1
ATOM 1503 O O . TYR A 1 184 ? -8.483 44.240 17.435 1.00 25.65 185 TYR A O 1
ATOM 1512 N N . PRO A 1 185 ? -7.302 45.531 15.995 1.00 26.57 186 PRO A N 1
ATOM 1513 C CA . PRO A 1 185 ? -8.500 46.128 15.354 1.00 27.89 186 PRO A CA 1
ATOM 1514 C C . PRO A 1 185 ? -9.147 45.219 14.316 1.00 31.31 186 PRO A C 1
ATOM 1515 O O . PRO A 1 185 ? -9.130 45.467 13.100 1.00 29.21 186 PRO A O 1
ATOM 1519 N N . ALA A 1 186 ? -9.773 44.149 14.806 1.00 27.43 187 ALA A N 1
ATOM 1520 C CA . ALA A 1 186 ? -10.330 43.132 13.925 1.00 26.87 187 ALA A CA 1
ATOM 1521 C C . ALA A 1 186 ? -11.440 43.672 13.028 1.00 31.20 187 ALA A C 1
ATOM 1522 O O . ALA A 1 186 ? -11.645 43.156 11.926 1.00 28.53 187 ALA A O 1
ATOM 1524 N N A SER A 1 187 ? -12.166 44.699 13.475 0.63 29.73 188 SER A N 1
ATOM 1525 N N B SER A 1 187 ? -12.159 44.701 13.474 0.37 29.78 188 SER A N 1
ATOM 1526 C CA A SER A 1 187 ? -13.301 45.200 12.705 0.63 31.76 188 SER A CA 1
ATOM 1527 C CA B SER A 1 187 ? -13.297 45.215 12.719 0.37 31.77 188 SER A CA 1
ATOM 1528 C C A SER A 1 187 ? -12.894 46.121 11.560 0.63 34.39 188 SER A C 1
ATOM 1529 C C B SER A 1 187 ? -12.895 46.135 11.574 0.37 34.32 188 SER A C 1
ATOM 1530 O O A SER A 1 187 ? -13.764 46.554 10.795 0.63 35.05 188 SER A O 1
ATOM 1531 O O B SER A 1 187 ? -13.770 46.582 10.823 0.37 35.00 188 SER A O 1
ATOM 1536 N N . SER A 1 188 ? -11.603 46.429 11.413 1.00 29.81 189 SER A N 1
ATOM 1537 C CA . SER A 1 188 ? -11.144 47.271 10.317 1.00 31.12 189 SER A CA 1
ATOM 1538 C C . SER A 1 188 ? -9.978 46.656 9.552 1.00 39.17 189 SER A C 1
ATOM 1539 O O . SER A 1 188 ? -9.333 47.360 8.765 1.00 36.10 189 SER A O 1
ATOM 1542 N N . GLN A 1 189 ? -9.686 45.371 9.763 1.00 30.68 190 GLN A N 1
ATOM 1543 C CA . GLN A 1 189 ? -8.567 44.697 9.115 1.00 27.49 190 GLN A CA 1
ATOM 1544 C C . GLN A 1 189 ? -9.094 43.549 8.271 1.00 28.73 190 GLN A C 1
ATOM 1545 O O . GLN A 1 189 ? -9.869 42.721 8.763 1.00 28.25 190 GLN A O 1
ATOM 1551 N N . TYR A 1 190 ? -8.666 43.492 7.009 1.00 26.69 191 TYR A N 1
ATOM 1552 C CA . TYR A 1 190 ? -9.011 42.387 6.125 1.00 25.18 191 TYR A CA 1
ATOM 1553 C C . TYR A 1 190 ? -7.907 41.343 6.160 1.00 24.41 191 TYR A C 1
ATOM 1554 O O . TYR A 1 190 ? -6.726 41.687 6.106 1.00 24.86 191 TYR A O 1
ATOM 1563 N N . LEU A 1 191 ? -8.297 40.074 6.227 1.00 22.97 192 LEU A N 1
ATOM 1564 C CA . LEU A 1 191 ? -7.328 38.989 6.093 1.00 25.97 192 LEU A CA 1
ATOM 1565 C C . LEU A 1 191 ? -7.045 38.789 4.609 1.00 24.40 192 LEU A C 1
ATOM 1566 O O . LEU A 1 191 ? -7.955 38.469 3.838 1.00 27.32 192 LEU A O 1
ATOM 1571 N N . ILE A 1 192 ? -5.788 38.968 4.205 1.00 22.68 193 ILE A N 1
ATOM 1572 C CA . ILE A 1 192 ? -5.449 38.983 2.786 1.0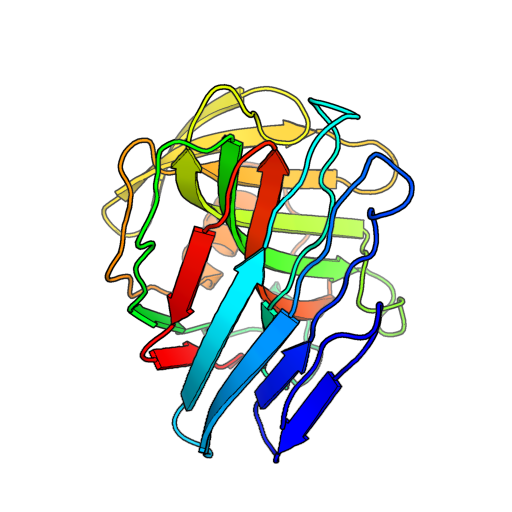0 25.02 193 ILE A CA 1
ATOM 1573 C C . ILE A 1 192 ? -4.541 37.838 2.360 1.00 26.98 193 ILE A C 1
ATOM 1574 O O . ILE A 1 192 ? -4.366 37.640 1.147 1.00 25.87 193 ILE A O 1
ATOM 1579 N N . ASN A 1 193 ? -3.963 37.072 3.288 1.00 23.33 194 ASN A N 1
ATOM 1580 C CA . ASN A 1 193 ? -3.086 35.972 2.898 1.00 21.27 194 ASN A CA 1
ATOM 1581 C C . ASN A 1 193 ? -2.972 35.002 4.066 1.00 22.43 194 ASN A C 1
ATOM 1582 O O . ASN A 1 193 ? -2.984 35.425 5.228 1.00 23.73 194 ASN A O 1
ATOM 1587 N N . MET A 1 194 ? -2.892 33.708 3.744 1.00 20.81 195 MET A N 1
ATOM 1588 C CA . MET A 1 194 ? -2.625 32.661 4.729 1.00 19.72 195 MET A CA 1
ATOM 1589 C C . MET A 1 194 ? -1.715 31.611 4.112 1.00 20.98 195 MET A C 1
ATOM 1590 O O . MET A 1 194 ? -2.050 31.027 3.073 1.00 20.38 195 MET A O 1
ATOM 1595 N N . GLN A 1 195 ? -0.588 31.352 4.776 1.00 19.27 196 GLN A N 1
ATOM 1596 C CA . GLN A 1 195 ? 0.459 30.478 4.265 1.00 18.31 196 GLN A CA 1
ATOM 1597 C C . GLN A 1 195 ? 1.002 29.603 5.383 1.00 18.13 196 GLN A C 1
ATOM 1598 O O . GLN A 1 195 ? 0.886 29.929 6.571 1.00 19.59 196 GLN A O 1
ATOM 1604 N N . PHE A 1 196 ? 1.639 28.500 4.980 1.00 17.87 197 PHE A N 1
ATOM 1605 C CA . PHE A 1 196 ? 2.362 27.626 5.897 1.00 18.21 197 PHE A CA 1
ATOM 1606 C C . PHE A 1 196 ? 3.683 27.220 5.252 1.00 18.36 197 PHE A C 1
ATOM 1607 O O . PHE A 1 196 ? 3.706 26.817 4.091 1.00 18.47 197 PHE A O 1
ATOM 1615 N N . GLY A 1 197 ? 4.774 27.309 5.993 1.00 19.12 198 GLY A N 1
ATOM 1616 C CA . GLY A 1 197 ? 6.051 26.936 5.412 1.00 19.34 198 GLY A CA 1
ATOM 1617 C C . GLY A 1 197 ? 7.183 26.981 6.407 1.00 19.01 198 GLY A C 1
ATOM 1618 O O . GLY A 1 197 ? 6.965 26.790 7.608 1.00 18.29 198 GLY A O 1
ATOM 1619 N N . THR A 1 198 ? 8.396 27.244 5.930 1.00 17.67 199 THR A N 1
ATOM 1620 C CA . THR A 1 198 ? 9.563 27.210 6.798 1.00 18.26 199 THR A CA 1
ATOM 1621 C C . THR A 1 198 ? 10.471 28.389 6.481 1.00 18.25 199 THR A C 1
ATOM 1622 O O . THR A 1 198 ? 10.663 28.738 5.310 1.00 18.66 199 THR A O 1
ATOM 1626 N N . GLU A 1 199 ? 11.013 29.017 7.532 1.00 18.08 200 GLU A N 1
ATOM 1627 C CA . GLU A 1 199 ? 12.002 30.089 7.391 1.00 18.96 200 GLU A CA 1
ATOM 1628 C C . GLU A 1 199 ? 13.382 29.582 7.774 1.00 18.20 200 GLU A C 1
ATOM 1629 O O . GLU A 1 199 ? 13.658 29.404 8.974 1.00 19.13 200 GLU A O 1
ATOM 1635 N N . PRO A 1 200 ? 14.278 29.347 6.819 1.00 18.02 201 PRO A N 1
ATOM 1636 C CA . PRO A 1 200 ? 15.654 28.979 7.166 1.00 17.65 201 PRO A CA 1
ATOM 1637 C C . PRO A 1 200 ? 16.506 30.202 7.435 1.00 19.05 201 PRO A C 1
ATOM 1638 O O . PRO A 1 200 ? 16.412 31.222 6.743 1.00 21.03 201 PRO A O 1
ATOM 1642 N N . PHE A 1 201 ? 17.363 30.081 8.449 1.00 19.33 202 PHE A N 1
ATOM 1643 C CA . PHE A 1 201 ? 18.428 31.047 8.666 1.00 20.50 202 PHE A CA 1
ATOM 1644 C C . PHE A 1 201 ? 19.763 30.486 8.178 1.00 20.98 202 PHE A C 1
ATOM 1645 O O . PHE A 1 201 ? 20.350 31.019 7.232 1.00 21.56 202 PHE A O 1
ATOM 1653 N N . THR A 1 202 ? 20.230 29.390 8.778 1.00 21.11 203 THR A N 1
ATOM 1654 C CA . THR A 1 202 ? 21.469 28.741 8.351 1.00 21.21 203 THR A CA 1
ATOM 1655 C C . THR A 1 202 ? 21.356 27.244 8.588 1.00 19.98 203 THR A C 1
ATOM 1656 O O . THR A 1 202 ? 20.568 26.782 9.421 1.00 21.49 203 THR A O 1
ATOM 1660 N N . GLY A 1 203 ? 22.167 26.487 7.854 1.00 21.93 204 GLY A N 1
ATOM 1661 C CA . GLY A 1 203 ? 22.305 25.064 8.076 1.00 21.48 204 GLY A CA 1
ATOM 1662 C C . GLY A 1 203 ? 22.014 24.270 6.819 1.00 20.97 204 GLY A C 1
ATOM 1663 O O . GLY A 1 203 ? 21.890 24.810 5.716 1.00 21.44 204 GLY A O 1
ATOM 1664 N N . GLY A 1 204 ? 21.918 22.952 6.997 1.00 20.77 205 GLY A N 1
ATOM 1665 C CA . GLY A 1 204 ? 21.493 22.090 5.920 1.00 22.08 205 GLY A CA 1
ATOM 1666 C C . GLY A 1 204 ? 22.584 21.145 5.447 1.00 23.27 205 GLY A C 1
ATOM 1667 O O . GLY A 1 204 ? 23.710 21.150 5.960 1.00 24.59 205 GLY A O 1
ATOM 1668 N N . PRO A 1 205 ? 22.270 20.307 4.449 1.00 22.59 206 PRO A N 1
ATOM 1669 C CA . PRO A 1 205 ? 20.967 20.292 3.771 1.00 21.77 206 PRO A CA 1
ATOM 1670 C C . PRO A 1 205 ? 19.858 19.756 4.649 1.00 21.57 206 PRO A C 1
ATOM 1671 O O . PRO A 1 205 ? 20.082 18.882 5.490 1.00 22.20 206 PRO A O 1
ATOM 1675 N N . ALA A 1 206 ? 18.660 20.295 4.460 1.00 19.23 207 ALA A N 1
ATOM 1676 C CA . ALA A 1 206 ? 17.521 19.882 5.263 1.00 19.35 207 ALA A CA 1
ATOM 1677 C C . ALA A 1 206 ? 16.289 19.914 4.384 1.00 21.06 207 ALA A C 1
ATOM 1678 O O . ALA A 1 206 ? 16.133 20.824 3.562 1.00 20.28 207 ALA A O 1
ATOM 1680 N N . THR A 1 207 ? 15.432 18.904 4.545 1.00 19.43 208 THR A N 1
ATOM 1681 C CA . THR A 1 207 ? 14.203 18.783 3.767 1.00 19.56 208 THR A CA 1
ATOM 1682 C C . THR A 1 207 ? 13.006 18.817 4.708 1.00 22.58 208 THR A C 1
ATOM 1683 O O . THR A 1 207 ? 12.872 17.957 5.592 1.00 21.16 208 THR A O 1
ATOM 1687 N N . LEU A 1 208 ? 12.145 19.812 4.519 1.00 18.99 209 LEU A N 1
ATOM 1688 C CA . LEU A 1 208 ? 10.840 19.854 5.166 1.00 19.95 209 LEU A CA 1
ATOM 1689 C C . LEU A 1 208 ? 9.863 19.083 4.295 1.00 21.89 209 LEU A C 1
ATOM 1690 O O . LEU A 1 208 ? 9.676 19.433 3.128 1.00 21.12 209 LEU A O 1
ATOM 1695 N N . ARG A 1 209 ? 9.248 18.041 4.845 1.00 20.09 210 ARG A N 1
ATOM 1696 C CA . ARG A 1 209 ? 8.213 17.286 4.148 1.00 18.94 210 ARG A CA 1
ATOM 1697 C C . ARG A 1 209 ? 6.875 17.602 4.785 1.00 21.48 210 ARG A C 1
ATOM 1698 O O . ARG A 1 209 ? 6.669 17.313 5.965 1.00 22.94 210 ARG A O 1
ATOM 1706 N N . VAL A 1 210 ? 5.969 18.175 4.006 1.00 20.53 211 VAL A N 1
ATOM 1707 C CA . VAL A 1 210 ? 4.609 18.440 4.444 1.00 20.64 211 VAL A CA 1
ATOM 1708 C C . VAL A 1 210 ? 3.755 17.345 3.818 1.00 21.23 211 VAL A C 1
ATOM 1709 O O . VAL A 1 210 ? 3.459 17.379 2.621 1.00 21.95 211 VAL A O 1
ATOM 1713 N N A SER A 1 211 ? 3.375 16.344 4.617 0.68 24.25 212 SER A N 1
ATOM 1714 N N B SER A 1 211 ? 3.375 16.358 4.633 0.32 24.24 212 SER A N 1
ATOM 1715 C CA A SER A 1 211 ? 2.594 15.250 4.051 0.68 24.66 212 SER A CA 1
ATOM 1716 C CA B SER A 1 211 ? 2.591 15.240 4.120 0.32 24.73 212 SER A CA 1
ATOM 1717 C C A SER A 1 211 ? 1.137 15.623 3.838 0.68 26.27 212 SER A C 1
ATOM 1718 C C B SER A 1 211 ? 1.160 15.654 3.818 0.32 26.26 212 SER A C 1
ATOM 1719 O O A SER A 1 211 ? 0.477 15.009 2.995 0.68 26.84 212 SER A O 1
ATOM 1720 O O B SER A 1 211 ? 0.540 15.104 2.901 0.32 27.02 212 SER A O 1
ATOM 1725 N N . GLN A 1 212 ? 0.621 16.612 4.568 1.00 23.12 213 GLN A N 1
ATOM 1726 C CA . GLN A 1 212 ? -0.691 17.169 4.257 1.00 23.99 213 GLN A CA 1
ATOM 1727 C C . GLN A 1 212 ? -0.842 18.517 4.944 1.00 23.76 213 GLN A C 1
ATOM 1728 O O . GLN A 1 212 ? -0.542 18.643 6.137 1.00 24.44 213 GLN A O 1
ATOM 1734 N N . TRP A 1 213 ? -1.305 19.510 4.191 1.00 22.40 214 TRP A N 1
ATOM 1735 C CA . TRP A 1 213 ? -1.747 20.789 4.738 1.00 22.14 214 TRP A CA 1
ATOM 1736 C C . TRP A 1 213 ? -3.150 21.062 4.228 1.00 25.06 214 TRP A C 1
ATOM 1737 O O . TRP A 1 213 ? -3.414 20.928 3.031 1.00 25.72 214 TRP A O 1
ATOM 1748 N N . THR A 1 214 ? -4.049 21.424 5.135 1.00 23.70 215 THR A N 1
ATOM 1749 C CA . THR A 1 214 ? -5.391 21.851 4.773 1.00 22.33 215 THR A CA 1
ATOM 1750 C C . THR A 1 214 ? -5.697 23.142 5.514 1.00 21.94 215 THR A C 1
ATOM 1751 O O . THR A 1 214 ? -5.229 23.357 6.637 1.00 24.46 215 THR A O 1
ATOM 1755 N N . ALA A 1 215 ? -6.478 23.999 4.875 1.00 23.63 216 ALA A N 1
ATOM 1756 C CA . ALA A 1 215 ? -6.885 25.251 5.492 1.00 25.43 216 ALA A CA 1
ATOM 1757 C C . ALA A 1 215 ? -8.102 25.768 4.755 1.00 27.82 216 ALA A C 1
ATOM 1758 O O . ALA A 1 215 ? -8.312 25.467 3.579 1.00 23.80 216 ALA A O 1
ATOM 1760 N N . SER A 1 216 ? -8.889 26.570 5.458 1.00 24.72 217 SER A N 1
ATOM 1761 C CA . SER A 1 216 ? -10.024 27.244 4.852 1.00 26.50 217 SER A CA 1
ATOM 1762 C C . SER A 1 216 ? -10.291 28.506 5.648 1.00 25.20 217 SER A C 1
ATOM 1763 O O . SER A 1 216 ? -10.152 28.502 6.874 1.00 27.41 217 SER A O 1
ATOM 1766 N N . VAL A 1 217 ? -10.680 29.575 4.959 1.00 26.00 218 VAL A N 1
ATOM 1767 C CA . VAL A 1 217 ? -11.122 30.806 5.606 1.00 25.50 218 VAL A CA 1
ATOM 1768 C C . VAL A 1 217 ? -12.630 30.890 5.412 1.00 30.96 218 VAL A C 1
ATOM 1769 O O . VAL A 1 217 ? -13.112 31.079 4.286 1.00 29.13 218 VAL A O 1
ATOM 1773 N N . ASN A 1 218 ? -13.367 30.722 6.510 1.00 28.55 219 ASN A N 1
ATOM 1774 C CA . ASN A 1 218 ? -14.834 30.768 6.536 1.00 33.17 219 ASN A CA 1
ATOM 1775 C C . ASN A 1 218 ? -15.327 31.962 7.352 1.00 39.53 219 ASN A C 1
ATOM 1776 O O . ASN A 1 218 ? -15.827 32.936 6.794 1.00 52.59 219 ASN A O 1
#

InterPro domains:
  IPR002594 Glycoside hydrolase family 12 [PF01670] (30-234)
  IPR002594 Glycoside hydrolase family 12 [PTHR34002] (12-234)
  IPR013319 Glycoside hydrolase family 11/12 [G3DSA:2.60.120.180] (3-234)
  IPR013320 Concanavalin A-like lectin/glucanase domain superfamily [SSF49899] (18-234)

Solvent-accessible surface area: 9146 Å² total; per-residue (Å²): 121,86,3,60,110,55,140,20,64,56,64,79,68,63,1,20,0,58,0,31,8,127,3,96,111,33,26,73,47,77,5,32,0,69,24,78,63,36,56,115,82,3,0,10,0,23,0,48,2,60,5,60,34,29,84,128,97,22,0,0,9,0,0,0,32,2,71,34,96,75,56,46,2,58,126,12,96,30,0,56,3,61,5,76,2,58,22,112,44,69,137,9,43,0,0,0,0,0,9,0,10,0,0,56,82,68,128,49,72,54,165,31,6,48,29,12,0,4,0,4,0,0,64,22,53,92,12,114,6,81,34,75,87,81,80,66,8,118,12,63,81,65,81,1,35,0,26,71,10,45,105,132,42,79,2,19,0,0,0,8,81,96,61,20,56,80,11,83,29,44,2,17,64,6,2,76,31,0,56,95,178,63,63,8,46,10,82,57,8,57,0,3,6,0,16,0,0,0,20,0,10,20,25,28,95,0,20,0,124,2,69,67,0,33,4,30,16,70

Sequence (218 aa):
QTLCDQYATYSNGRYTVYNNLWGKSSSGSGSSQCTYVDSISNSGVAWHTTWTTWSSGGDNQQVKSYANSQVSLTKKKLVSQISSIPTTVQWSYDNTNTRADVAYDLFTAADINHVTYSGDYELMIWLARYGSVQPIGSSQIDSVNIGGHTWELWYGGSTQKTYSFVSATTPITSSFSSGDVMDFWDYLTSRHGYPASSSQYLINMQFGTEPFTGGPATLRVSSQWTASVN

CATH classification: 2.60.120.180

Foldseek 3Di:
DKAWDQFGKDDDPFKIWTFFQPQQVQWDWTKMKAWDDDDQFWTWIKMWIATDHNQQDWGGWTWMWGDADKDQLVPWDWKKKKWAKDKPDQQFFKWWKKKWEKELPLPPDGVAYQEIEIETLDGGDDYDDAAAFDDWDDFPHAIWTWGWHDDSYIYIYTHHPHHDRIDIDICSRVVVCCVVPVVDCRRRMITRIIITGMTGRHDDRMMMTIGTMDIYTD

B-factor: mean 29.13, std 9.95, range [14.23, 77.02]

Organism: NCBI:txid36630

Secondary structure (DSSP, 8-state):
-EE-STT-EEEETTEEEE---TTGGGSEEEEEEEEEEEETTEEEEEEEEEEESSTTS----EEEEE----EEGGG----EEEEEEEES---SEEEEEEEEEEESSTTS-TT--SEEEEEEEEEESS---SSEEEEEEEETTEEEEEEEE-SSSEEEEEE-SS--SEEEEETHHHHHHHHHHS---GGG-EEEEEEEEEEEEEEEEEEEEEEEEEE---